Protein AF-A0A938M711-F1 (afdb_monomer_lite)

Sequence (238 aa):
MFLIPAVPRAYGEARQNRRAPDAFLLAVSVGLFVLMSLSSGKRINYLISLLPFLAVLVGREWAELWSGRAMTRVERGCAWLMTVAVAAAAVAAGVAFAAVKHDLVIHAIPIGVACALAATAMVLAIRRAQPHLLLAALLLLMLGLAWHLNAVLLPRLNSVKSLRPLALYLRELKAAQPEAQLAIYRFSHPESLNFYSGLMFEPIRDPESAQRFLTAEGLRLCVLDRDNWHELRQACRA

Secondary structure (DSSP, 8-state):
-THHHHHHHHHHHHHH-TT-HHHHHHHHHHHHHHHHHH-SS--GGGGGGGHHHHHHHHHHHHHHHHTTPPPPHHHHHHHHHHHHHHHHHHHHHHHHHHHH-HHHHHHHHHHHHHHHHHHHHHHHHHHTT-HHHHHHHHHHHHHHHHHHIIIIIHHHHHHHH-SHHHHHHHHHHHHH-TT-EEEEES-S-HHHHHHHH--PPEEE-SHHHHHHHHHSSS-EEEEE-GGGHHHHHHHTT-

Structure (mmCIF, N/CA/C/O backbone):
data_AF-A0A938M711-F1
#
_entry.id   AF-A0A938M711-F1
#
loop_
_atom_site.group_PDB
_atom_site.id
_atom_site.type_symbol
_atom_site.label_atom_id
_atom_site.label_alt_id
_atom_site.label_comp_id
_atom_site.label_asym_id
_atom_site.label_entity_id
_atom_site.label_seq_id
_atom_site.pdbx_PDB_ins_code
_atom_site.Cartn_x
_atom_site.Cartn_y
_atom_site.Cartn_z
_atom_site.occupancy
_atom_site.B_iso_or_equiv
_atom_site.auth_seq_id
_atom_site.auth_comp_id
_atom_site.auth_asym_id
_atom_site.auth_atom_id
_atom_site.pdbx_PDB_model_num
ATOM 1 N N . MET A 1 1 ? 5.880 0.808 -13.355 1.00 60.81 1 MET A N 1
ATOM 2 C CA . MET A 1 1 ? 5.895 1.604 -14.604 1.00 60.81 1 MET A CA 1
ATOM 3 C C . MET A 1 1 ? 6.720 0.972 -15.742 1.00 60.81 1 MET A C 1
ATOM 5 O O . MET A 1 1 ? 6.392 1.211 -16.894 1.00 60.81 1 MET A O 1
ATOM 9 N N . PHE A 1 2 ? 7.692 0.087 -15.468 1.00 68.19 2 PHE A N 1
ATOM 10 C CA . PHE A 1 2 ? 8.405 -0.702 -16.501 1.00 68.19 2 PHE A CA 1
ATOM 11 C C . PHE A 1 2 ? 7.543 -1.731 -17.254 1.00 68.19 2 PHE A C 1
ATOM 13 O O . PHE A 1 2 ? 7.964 -2.269 -18.267 1.00 68.19 2 PHE A O 1
ATOM 20 N N . LEU A 1 3 ? 6.300 -1.936 -16.818 1.00 72.25 3 LEU A N 1
ATOM 21 C CA . LEU A 1 3 ? 5.293 -2.677 -17.577 1.00 72.25 3 LEU A CA 1
ATOM 22 C C . LEU A 1 3 ? 4.994 -2.047 -18.944 1.00 72.25 3 LEU A C 1
ATOM 24 O O . LEU A 1 3 ? 4.743 -2.768 -19.900 1.00 72.25 3 LEU A O 1
ATOM 28 N N . ILE A 1 4 ? 5.052 -0.715 -19.054 1.00 78.00 4 ILE A N 1
ATOM 29 C CA . ILE A 1 4 ? 4.741 -0.000 -20.300 1.00 78.00 4 ILE A CA 1
ATOM 30 C C . ILE A 1 4 ? 5.724 -0.358 -21.425 1.00 78.00 4 ILE A C 1
ATOM 32 O O . ILE A 1 4 ? 5.249 -0.629 -22.520 1.00 78.00 4 ILE A O 1
ATOM 36 N N . PRO A 1 5 ? 7.056 -0.392 -21.213 1.00 76.00 5 PRO A N 1
ATOM 37 C CA . PRO A 1 5 ? 7.978 -0.905 -22.228 1.00 76.00 5 PRO A CA 1
ATOM 38 C C . PRO A 1 5 ? 7.978 -2.440 -22.350 1.00 76.00 5 PRO A C 1
ATOM 40 O O . PRO A 1 5 ? 8.187 -2.938 -23.455 1.00 76.00 5 PRO A O 1
ATOM 43 N N . ALA A 1 6 ? 7.692 -3.184 -21.272 1.00 77.56 6 ALA A N 1
ATOM 44 C CA . ALA A 1 6 ? 7.670 -4.652 -21.295 1.00 77.56 6 ALA A CA 1
ATOM 45 C C . ALA A 1 6 ? 6.542 -5.220 -22.177 1.00 77.56 6 ALA A C 1
ATOM 47 O O . ALA A 1 6 ? 6.744 -6.169 -22.930 1.00 77.56 6 ALA A O 1
ATOM 48 N N . VAL A 1 7 ? 5.342 -4.631 -22.110 1.00 80.31 7 VAL A N 1
ATOM 49 C CA . VAL A 1 7 ? 4.147 -5.145 -22.803 1.00 80.31 7 VAL A CA 1
ATOM 50 C C . VAL A 1 7 ? 4.289 -5.117 -24.335 1.00 80.31 7 VAL A C 1
ATOM 52 O O . VAL A 1 7 ? 4.028 -6.145 -24.954 1.00 80.31 7 VAL A O 1
ATOM 55 N N . PRO A 1 8 ? 4.731 -4.021 -24.984 1.00 80.44 8 PRO A N 1
ATOM 56 C CA . PRO A 1 8 ? 4.965 -3.996 -26.426 1.00 80.44 8 PRO A CA 1
ATOM 57 C C . PRO A 1 8 ? 6.028 -4.994 -26.892 1.00 80.44 8 PRO A C 1
ATOM 59 O O . PRO A 1 8 ? 5.875 -5.561 -27.973 1.00 80.44 8 PRO A O 1
ATOM 62 N N . ARG A 1 9 ? 7.083 -5.236 -26.098 1.00 77.44 9 ARG A N 1
ATOM 63 C CA . ARG A 1 9 ? 8.094 -6.255 -26.426 1.00 77.44 9 ARG A CA 1
ATOM 64 C C . ARG A 1 9 ? 7.533 -7.663 -26.312 1.00 77.44 9 ARG A C 1
ATOM 66 O O . ARG A 1 9 ? 7.610 -8.406 -27.285 1.00 77.44 9 ARG A O 1
ATOM 73 N N . ALA A 1 10 ? 6.882 -7.981 -25.194 1.00 76.69 10 ALA A N 1
ATOM 74 C CA . ALA A 1 10 ? 6.207 -9.262 -25.004 1.00 76.69 10 ALA A CA 1
ATOM 75 C C . ALA A 1 10 ? 5.154 -9.516 -26.099 1.00 76.69 10 ALA A C 1
ATOM 77 O O . ALA A 1 10 ? 5.040 -10.624 -26.616 1.00 76.69 10 ALA A O 1
ATOM 78 N N . TYR A 1 11 ? 4.423 -8.478 -26.519 1.00 80.31 11 TYR A N 1
ATOM 79 C CA . TYR A 1 11 ? 3.478 -8.556 -27.633 1.00 80.31 11 TYR A CA 1
ATOM 80 C C . TYR A 1 11 ? 4.169 -8.763 -28.992 1.00 80.31 11 TYR A C 1
ATOM 82 O O . TYR A 1 11 ? 3.693 -9.546 -29.815 1.00 80.31 11 TYR A O 1
ATOM 90 N N . GLY A 1 12 ? 5.297 -8.091 -29.241 1.00 79.38 12 GLY A N 1
ATOM 91 C CA . GLY A 1 12 ? 6.106 -8.280 -30.447 1.00 79.38 12 GLY A CA 1
ATOM 92 C C . GLY A 1 12 ? 6.647 -9.707 -30.567 1.00 79.38 12 GLY A C 1
ATOM 93 O O . GLY A 1 12 ? 6.502 -10.329 -31.622 1.00 79.38 12 GLY A O 1
ATOM 94 N N . GLU A 1 13 ? 7.178 -10.253 -29.471 1.00 74.25 13 GLU A N 1
ATOM 95 C CA . GLU A 1 13 ? 7.618 -11.650 -29.384 1.00 74.25 13 GLU A CA 1
ATOM 96 C C . GLU A 1 13 ? 6.444 -12.617 -29.569 1.00 74.25 13 GLU A C 1
ATOM 98 O O . GLU A 1 13 ? 6.552 -13.561 -30.348 1.00 74.25 13 GLU A O 1
ATOM 103 N N . ALA A 1 14 ? 5.288 -12.344 -28.955 1.00 75.38 14 ALA A N 1
ATOM 104 C CA . ALA A 1 14 ? 4.075 -13.144 -29.129 1.00 75.38 14 ALA A CA 1
ATOM 105 C C . ALA A 1 14 ? 3.582 -13.185 -30.583 1.00 75.38 14 ALA A C 1
ATOM 107 O O . ALA A 1 14 ? 3.069 -14.208 -31.046 1.00 75.38 14 ALA A O 1
ATOM 108 N N . ARG A 1 15 ? 3.735 -12.073 -31.313 1.00 78.94 15 ARG A N 1
ATOM 109 C CA . ARG A 1 15 ? 3.363 -11.974 -32.727 1.00 78.94 15 ARG A CA 1
ATOM 110 C C . ARG A 1 15 ? 4.296 -12.791 -33.621 1.00 78.94 15 ARG A C 1
ATOM 112 O O . ARG A 1 15 ? 3.822 -13.363 -34.598 1.00 78.94 15 ARG A O 1
ATOM 119 N N . GLN A 1 16 ? 5.588 -12.840 -33.301 1.00 79.25 16 GLN A N 1
ATOM 120 C CA . GLN A 1 16 ? 6.582 -13.601 -34.067 1.00 79.25 16 GLN A CA 1
ATOM 121 C C . GLN A 1 16 ? 6.605 -15.088 -33.687 1.00 79.25 16 GLN A C 1
ATOM 123 O O . GLN A 1 16 ? 6.781 -15.939 -34.555 1.00 79.25 16 GLN A O 1
ATOM 128 N N . ASN A 1 17 ? 6.385 -15.414 -32.413 1.00 80.19 17 ASN A N 1
ATOM 129 C CA . ASN A 1 17 ? 6.391 -16.775 -31.895 1.00 80.19 17 ASN A CA 1
ATOM 130 C C . ASN A 1 17 ? 5.313 -16.959 -30.815 1.00 80.19 17 ASN A C 1
ATOM 132 O O . ASN A 1 17 ? 5.501 -16.629 -29.645 1.00 80.19 17 ASN A O 1
ATOM 136 N N . ARG A 1 18 ? 4.188 -17.582 -31.187 1.00 64.88 18 ARG A N 1
ATOM 137 C CA . ARG A 1 18 ? 3.072 -17.851 -30.258 1.00 64.88 18 ARG A CA 1
ATOM 138 C C . ARG A 1 18 ? 3.427 -18.786 -29.095 1.00 64.88 18 ARG A C 1
ATOM 140 O O . ARG A 1 18 ? 2.659 -18.861 -28.143 1.00 64.88 18 ARG A O 1
ATOM 147 N N . ARG A 1 19 ? 4.553 -19.506 -29.166 1.00 71.31 19 ARG A N 1
ATOM 148 C CA . ARG A 1 19 ? 5.051 -20.373 -28.084 1.00 71.31 19 ARG A CA 1
ATOM 149 C C . ARG A 1 19 ? 6.075 -19.676 -27.180 1.00 71.31 19 ARG A C 1
ATOM 151 O O . ARG A 1 19 ? 6.666 -20.336 -26.331 1.00 71.31 19 ARG A O 1
ATOM 158 N N . ALA A 1 20 ? 6.302 -18.372 -27.353 1.00 81.44 20 ALA A N 1
ATOM 159 C CA . ALA A 1 20 ? 7.190 -17.615 -26.482 1.00 81.44 20 ALA A CA 1
ATOM 160 C C . ALA A 1 20 ? 6.639 -17.585 -25.037 1.00 81.44 20 ALA A C 1
ATOM 162 O O . ALA A 1 20 ? 5.450 -17.306 -24.850 1.00 81.44 20 ALA A O 1
ATOM 163 N N . PRO A 1 21 ? 7.474 -17.830 -24.010 1.00 86.25 21 PRO A N 1
ATOM 164 C CA . PRO A 1 21 ? 7.062 -17.761 -22.605 1.00 86.25 21 PRO A CA 1
ATOM 165 C C . PRO A 1 21 ? 6.390 -16.428 -22.238 1.00 86.25 21 PRO A C 1
ATOM 167 O O . PRO A 1 21 ? 5.377 -16.408 -21.542 1.00 86.25 21 PRO A O 1
ATOM 170 N N . ASP A 1 22 ? 6.887 -15.318 -22.779 1.00 84.81 22 ASP A N 1
ATOM 171 C CA . ASP A 1 22 ? 6.369 -13.970 -22.529 1.00 84.81 22 ASP A CA 1
ATOM 172 C C . ASP A 1 22 ? 4.951 -13.762 -23.064 1.00 84.81 22 ASP A C 1
ATOM 174 O O . ASP A 1 22 ? 4.137 -13.088 -22.431 1.00 84.81 22 ASP A O 1
ATOM 178 N N . ALA A 1 23 ? 4.628 -14.391 -24.197 1.00 84.19 23 ALA A N 1
ATOM 179 C CA . ALA A 1 23 ? 3.288 -14.370 -24.769 1.00 84.19 23 ALA A CA 1
ATOM 180 C C . ALA A 1 23 ? 2.280 -15.029 -23.825 1.00 84.19 23 ALA A C 1
ATOM 182 O O . ALA A 1 23 ? 1.188 -14.502 -23.610 1.00 84.19 23 ALA A O 1
ATOM 183 N N . PHE A 1 24 ? 2.669 -16.161 -23.231 1.00 89.62 24 PHE A N 1
ATOM 184 C CA . PHE A 1 24 ? 1.862 -16.859 -22.240 1.00 89.62 24 PHE A CA 1
ATOM 185 C C . PHE A 1 24 ? 1.679 -16.010 -20.977 1.00 89.62 24 PHE A C 1
ATOM 187 O O . PHE A 1 24 ? 0.546 -15.797 -20.550 1.00 89.62 24 PHE A O 1
ATOM 194 N N . LEU A 1 25 ? 2.763 -15.460 -20.418 1.00 91.44 25 LEU A N 1
ATOM 195 C CA . LEU A 1 25 ? 2.704 -14.612 -19.220 1.00 91.44 25 LEU A CA 1
ATOM 196 C C . LEU A 1 25 ? 1.815 -13.381 -19.430 1.00 91.44 25 LEU A C 1
ATOM 198 O O . LEU A 1 25 ? 1.001 -13.044 -18.564 1.00 91.44 25 LEU A O 1
ATOM 202 N N . LEU A 1 26 ? 1.932 -12.730 -20.590 1.00 89.19 26 LEU A N 1
ATOM 203 C CA . LEU A 1 26 ? 1.102 -11.586 -20.948 1.00 89.19 26 LEU A CA 1
ATOM 204 C C . LEU A 1 26 ? -0.366 -11.992 -21.123 1.00 89.19 26 LEU A C 1
ATOM 206 O O . LEU A 1 26 ? -1.243 -11.333 -20.569 1.00 89.19 26 LEU A O 1
ATOM 210 N N . ALA A 1 27 ? -0.641 -13.085 -21.840 1.00 90.56 27 ALA A N 1
ATOM 211 C CA . ALA A 1 27 ? -1.999 -13.578 -22.059 1.00 90.56 27 ALA A CA 1
ATOM 212 C C . ALA A 1 27 ? -2.695 -13.951 -20.743 1.00 90.56 27 ALA A C 1
ATOM 214 O O . ALA A 1 27 ? -3.840 -13.558 -20.526 1.00 90.56 27 ALA A O 1
ATOM 215 N N . VAL A 1 28 ? -1.995 -14.643 -19.840 1.00 92.81 28 VAL A N 1
ATOM 216 C CA . VAL A 1 28 ? -2.507 -14.988 -18.505 1.00 92.81 28 VAL A CA 1
ATOM 217 C C . VAL A 1 28 ? -2.770 -13.726 -17.687 1.00 92.81 28 VAL A C 1
ATOM 219 O O . VAL A 1 28 ? -3.839 -13.595 -17.094 1.00 92.81 28 VAL A O 1
ATOM 222 N N . SER A 1 29 ? -1.841 -12.765 -17.702 1.00 92.56 29 SER A N 1
ATOM 223 C CA . SER A 1 29 ? -1.998 -11.499 -16.977 1.00 92.56 29 SER A CA 1
ATOM 224 C C . SER A 1 29 ? -3.205 -10.699 -17.476 1.00 92.56 29 SER A C 1
ATOM 226 O O . SER A 1 29 ? -4.018 -10.229 -16.683 1.00 92.56 29 SER A O 1
ATOM 228 N N . VAL A 1 30 ? -3.361 -10.568 -18.795 1.00 91.88 30 VAL A N 1
ATOM 229 C CA . VAL A 1 30 ? -4.498 -9.865 -19.405 1.00 91.88 30 VAL A CA 1
ATOM 230 C C . VAL A 1 30 ? -5.803 -10.616 -19.145 1.00 91.88 30 VAL A C 1
ATOM 232 O O . VAL A 1 30 ? -6.790 -9.995 -18.761 1.00 91.88 30 VAL A O 1
ATOM 235 N N . GLY A 1 31 ? -5.813 -11.942 -19.294 1.00 93.38 31 GLY A N 1
ATOM 236 C CA . GLY A 1 31 ? -6.994 -12.774 -19.063 1.00 93.38 31 GLY A CA 1
ATOM 237 C C . GLY A 1 31 ? -7.499 -12.675 -17.625 1.00 93.38 31 GLY A C 1
ATOM 238 O O . GLY A 1 31 ? -8.676 -12.390 -17.405 1.00 93.38 31 GLY A O 1
ATOM 239 N N . LEU A 1 32 ? -6.603 -12.820 -16.645 1.00 92.31 32 LEU A N 1
ATOM 240 C CA . LEU A 1 32 ? -6.926 -12.635 -15.229 1.00 92.31 32 LEU A CA 1
ATOM 241 C C . LEU A 1 32 ? -7.397 -11.202 -14.944 1.00 92.31 32 LEU A C 1
ATOM 243 O O . LEU A 1 32 ? -8.384 -11.015 -14.237 1.00 92.31 32 LEU A O 1
ATOM 247 N N . PHE A 1 33 ? -6.751 -10.186 -15.519 1.00 92.56 33 PHE A N 1
ATOM 248 C CA . PHE A 1 33 ? -7.158 -8.793 -15.333 1.00 92.56 33 PHE A CA 1
ATOM 249 C C . PHE A 1 33 ? -8.571 -8.520 -15.869 1.00 92.56 33 PHE A C 1
ATOM 251 O O . PHE A 1 33 ? -9.374 -7.883 -15.184 1.00 92.56 33 PHE A O 1
ATOM 258 N N . VAL A 1 34 ? -8.904 -9.025 -17.061 1.00 93.69 34 VAL A N 1
ATOM 259 C CA . VAL A 1 34 ? -10.242 -8.888 -17.657 1.00 93.69 34 VAL A CA 1
ATOM 260 C C . VAL A 1 34 ? -11.280 -9.647 -16.834 1.00 93.69 34 VAL A C 1
ATOM 262 O O . VAL A 1 34 ? -12.312 -9.073 -16.490 1.00 93.69 34 VAL A O 1
ATOM 265 N N . LEU A 1 35 ? -10.987 -10.893 -16.451 1.00 92.12 35 LEU A N 1
ATOM 266 C CA . LEU A 1 35 ? -11.873 -11.709 -15.619 1.00 92.12 35 LEU A CA 1
ATOM 267 C C . LEU A 1 35 ? -12.202 -11.005 -14.294 1.00 92.12 35 LEU A C 1
ATOM 269 O O . LEU A 1 35 ? -13.363 -10.933 -13.897 1.00 92.12 35 LEU A O 1
ATOM 273 N N . MET A 1 36 ? -11.194 -10.421 -13.638 1.00 89.31 36 MET A N 1
ATOM 274 C CA . MET A 1 36 ? -11.387 -9.665 -12.397 1.00 89.31 36 MET A CA 1
ATOM 275 C C . MET A 1 36 ? -12.101 -8.328 -12.619 1.00 89.31 36 MET A C 1
ATOM 277 O O . MET A 1 36 ? -12.857 -7.888 -11.755 1.00 89.31 36 MET A O 1
ATOM 281 N N . SER A 1 37 ? -11.907 -7.691 -13.776 1.00 89.31 37 SER A N 1
ATOM 282 C CA . SER A 1 37 ? -12.584 -6.436 -14.129 1.00 89.31 37 SER A CA 1
ATOM 283 C C . SER A 1 37 ? -14.082 -6.619 -14.390 1.00 89.31 37 SER A C 1
ATOM 285 O O . SER A 1 37 ? -14.856 -5.701 -14.110 1.00 89.31 37 SER A O 1
ATOM 287 N N . LEU A 1 38 ? -14.481 -7.793 -14.890 1.00 92.25 38 LEU A N 1
ATOM 288 C CA . LEU A 1 38 ? -15.876 -8.176 -15.140 1.00 92.25 38 LEU A CA 1
ATOM 289 C C . LEU A 1 38 ? -16.608 -8.673 -13.883 1.00 92.25 38 LEU A C 1
ATOM 291 O O . LEU A 1 38 ? -17.834 -8.753 -13.882 1.00 92.25 38 LEU A O 1
ATOM 295 N N . SER A 1 39 ? -15.885 -8.993 -12.808 1.00 91.12 39 SER A N 1
ATOM 296 C CA . SER A 1 39 ? -16.496 -9.418 -11.548 1.00 91.12 39 SER A CA 1
ATOM 297 C C . SER A 1 39 ? -17.238 -8.260 -10.870 1.00 91.12 39 SER A C 1
ATOM 299 O O . SER A 1 39 ? -16.705 -7.157 -10.723 1.00 91.12 39 SER A O 1
ATOM 301 N N . SER A 1 40 ? -18.469 -8.514 -10.418 1.00 86.31 40 SER A N 1
ATOM 302 C CA . SER A 1 40 ? -19.312 -7.533 -9.716 1.00 86.31 40 SER A CA 1
ATOM 303 C C . SER A 1 40 ? -18.745 -7.141 -8.346 1.00 86.31 40 SER A C 1
ATOM 305 O O . SER A 1 40 ? -18.893 -6.002 -7.907 1.00 86.31 40 SER A O 1
ATOM 307 N N . GLY A 1 41 ? -18.039 -8.060 -7.681 1.00 83.69 41 GLY A N 1
ATOM 308 C CA . GLY A 1 41 ? -17.440 -7.847 -6.367 1.00 83.69 41 GLY A CA 1
ATOM 309 C C . GLY A 1 41 ? -15.968 -7.462 -6.449 1.00 83.69 41 GLY A C 1
ATOM 310 O O . GLY A 1 41 ? -15.125 -8.260 -6.058 1.00 83.69 41 GLY A O 1
ATOM 311 N N . LYS A 1 42 ? -15.631 -6.265 -6.941 1.00 79.31 42 LYS A N 1
ATOM 312 C CA . LYS A 1 42 ? -14.229 -5.821 -7.087 1.00 79.31 42 LYS A CA 1
ATOM 313 C C . LYS A 1 42 ? -13.535 -5.707 -5.725 1.00 79.31 42 LYS A C 1
ATOM 315 O O . LYS A 1 42 ? -13.728 -4.735 -4.999 1.00 79.31 42 LYS A O 1
ATOM 320 N N . ARG A 1 43 ? -12.694 -6.687 -5.383 1.00 83.44 43 ARG A N 1
ATOM 321 C CA . ARG A 1 43 ? -11.800 -6.631 -4.217 1.00 83.44 43 ARG A CA 1
ATOM 322 C C . ARG A 1 43 ? -10.367 -6.425 -4.682 1.00 83.44 43 ARG A C 1
ATOM 324 O O . ARG A 1 43 ? -9.896 -7.130 -5.570 1.00 83.44 43 ARG A O 1
ATOM 331 N N . ILE A 1 44 ? -9.651 -5.500 -4.042 1.00 80.94 44 ILE A N 1
ATOM 332 C CA . ILE A 1 44 ? -8.254 -5.186 -4.389 1.00 80.94 44 ILE A CA 1
ATOM 333 C C . ILE A 1 44 ? -7.335 -6.416 -4.292 1.00 80.94 44 ILE A C 1
ATOM 335 O O . ILE A 1 44 ? -6.405 -6.563 -5.080 1.00 80.94 44 ILE A O 1
ATOM 339 N N . ASN A 1 45 ? -7.666 -7.349 -3.393 1.00 86.12 45 ASN A N 1
ATOM 340 C CA . ASN A 1 45 ? -6.927 -8.593 -3.178 1.00 86.12 45 ASN A CA 1
ATOM 341 C C . ASN A 1 45 ? -6.881 -9.492 -4.421 1.00 86.12 45 ASN A C 1
ATOM 343 O O . ASN A 1 45 ? -5.975 -10.308 -4.541 1.00 86.12 45 ASN A O 1
ATOM 347 N N . TYR A 1 46 ? -7.808 -9.334 -5.368 1.00 85.94 46 TYR A N 1
ATOM 348 C CA . TYR A 1 46 ? -7.808 -10.120 -6.603 1.00 85.94 46 TYR A CA 1
ATOM 349 C C . TYR A 1 46 ? -6.645 -9.771 -7.533 1.00 85.94 46 TYR A C 1
ATOM 351 O O . TYR A 1 46 ? -6.183 -10.618 -8.295 1.00 85.94 46 TYR A O 1
ATOM 359 N N . LEU A 1 47 ? -6.120 -8.546 -7.447 1.00 86.62 47 LEU A N 1
ATOM 360 C CA . LEU A 1 47 ? -4.962 -8.137 -8.241 1.00 86.62 47 LEU A CA 1
ATOM 361 C C . LEU A 1 47 ? -3.663 -8.794 -7.755 1.00 86.62 47 LEU A C 1
ATOM 363 O O . LEU A 1 47 ? -2.693 -8.840 -8.506 1.00 86.62 47 LEU A O 1
ATOM 367 N N . ILE A 1 48 ? -3.632 -9.345 -6.536 1.00 90.44 48 ILE A N 1
ATOM 368 C CA . ILE A 1 48 ? -2.441 -10.011 -5.986 1.00 90.44 48 ILE A CA 1
ATOM 369 C C . ILE A 1 48 ? -2.065 -11.229 -6.837 1.00 90.44 48 ILE A C 1
ATOM 371 O O . ILE A 1 48 ? -0.884 -11.458 -7.088 1.00 90.44 48 ILE A O 1
ATOM 375 N N . SER A 1 49 ? -3.053 -11.955 -7.367 1.00 89.88 49 SER A N 1
ATOM 376 C CA . SER A 1 49 ? -2.827 -13.110 -8.245 1.00 89.88 49 SER A CA 1
ATOM 377 C C . SER A 1 49 ? -2.139 -12.752 -9.569 1.00 89.88 49 SER A C 1
ATOM 379 O O . SER A 1 49 ? -1.530 -13.621 -10.185 1.00 89.88 49 SER A O 1
ATOM 381 N N . LEU A 1 50 ? -2.194 -11.486 -10.003 1.00 92.12 50 LEU A N 1
ATOM 382 C CA . LEU A 1 50 ? -1.496 -11.005 -11.203 1.00 92.12 50 LEU A CA 1
ATOM 383 C C . LEU A 1 50 ? -0.015 -10.717 -10.949 1.00 92.12 50 LEU A C 1
ATOM 385 O O . LEU A 1 50 ? 0.798 -10.813 -11.869 1.00 92.12 50 LEU A O 1
ATOM 389 N N . LEU A 1 51 ? 0.342 -10.354 -9.714 1.00 91.12 51 LEU A N 1
ATOM 390 C CA . LEU A 1 51 ? 1.685 -9.899 -9.364 1.00 91.12 51 LEU A CA 1
ATOM 391 C C . LEU A 1 51 ? 2.816 -10.851 -9.782 1.00 91.12 51 LEU A C 1
ATOM 393 O O . LEU A 1 51 ? 3.785 -10.328 -10.330 1.00 91.12 51 LEU A O 1
ATOM 397 N N . PRO A 1 52 ? 2.752 -12.189 -9.601 1.00 93.06 52 PRO A N 1
ATOM 398 C CA . PRO A 1 52 ? 3.865 -13.057 -9.990 1.00 93.06 52 PRO A CA 1
ATOM 399 C C . PRO A 1 52 ? 4.161 -13.000 -11.495 1.00 93.06 52 PRO A C 1
ATOM 401 O O . PRO A 1 52 ? 5.320 -12.896 -11.887 1.00 93.06 52 PRO A O 1
ATOM 404 N N . PHE A 1 53 ? 3.131 -12.986 -12.346 1.00 92.88 53 PHE A N 1
ATOM 405 C CA . PHE A 1 53 ? 3.306 -12.936 -13.801 1.00 92.88 53 PHE A CA 1
ATOM 406 C C . PHE A 1 53 ? 3.914 -11.605 -14.252 1.00 92.88 53 PHE A C 1
ATOM 408 O O . PHE A 1 53 ? 4.863 -11.574 -15.038 1.00 92.88 53 PHE A O 1
ATOM 415 N N . LEU A 1 54 ? 3.414 -10.496 -13.699 1.00 91.00 54 LEU A N 1
ATOM 416 C CA . LEU A 1 54 ? 3.949 -9.167 -13.986 1.00 91.00 54 LEU A CA 1
ATOM 417 C C . LEU A 1 54 ? 5.376 -8.999 -13.444 1.00 91.00 54 LEU A C 1
ATOM 419 O O . LEU A 1 54 ? 6.194 -8.341 -14.085 1.00 91.00 54 LEU A O 1
ATOM 423 N N . ALA A 1 55 ? 5.68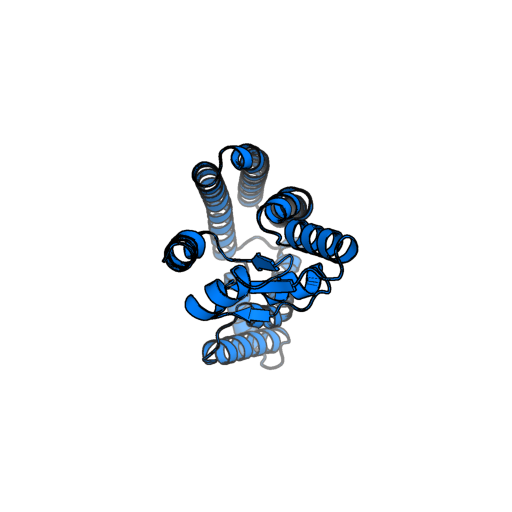8 -9.599 -12.292 1.00 91.88 55 ALA A N 1
ATOM 424 C CA . ALA A 1 55 ? 7.020 -9.560 -11.700 1.00 91.88 55 ALA A CA 1
ATOM 425 C C . ALA A 1 55 ? 8.060 -10.253 -12.588 1.00 91.88 55 ALA A C 1
ATOM 427 O O . ALA A 1 55 ? 9.155 -9.720 -12.737 1.00 91.88 55 ALA A O 1
ATOM 428 N N . VAL A 1 56 ? 7.715 -11.378 -13.229 1.00 92.44 56 VAL A N 1
ATOM 429 C CA . VAL A 1 56 ? 8.611 -12.057 -14.181 1.00 92.44 56 VAL A CA 1
ATOM 430 C C . VAL A 1 56 ? 8.880 -11.182 -15.409 1.00 92.44 56 VAL A C 1
ATOM 432 O O . VAL A 1 56 ? 10.041 -10.973 -15.757 1.00 92.44 56 VAL A O 1
ATOM 435 N N . LEU A 1 57 ? 7.835 -10.605 -16.019 1.00 89.62 57 LEU A N 1
ATOM 436 C CA . LEU A 1 57 ? 7.979 -9.722 -17.187 1.00 89.62 57 LEU A CA 1
ATOM 437 C C . LEU A 1 57 ? 8.846 -8.493 -16.871 1.00 89.62 57 LEU A C 1
ATOM 439 O O . LEU A 1 57 ? 9.746 -8.134 -17.626 1.00 89.62 57 LEU A O 1
ATOM 443 N N . VAL A 1 58 ? 8.606 -7.862 -15.720 1.00 89.69 58 VAL A N 1
ATOM 444 C CA . VAL A 1 58 ? 9.402 -6.718 -15.261 1.00 89.69 58 VAL A CA 1
ATOM 445 C C . VAL A 1 58 ? 10.829 -7.148 -14.911 1.00 89.69 58 VAL A C 1
ATOM 447 O O . VAL A 1 58 ? 11.774 -6.440 -15.247 1.00 89.69 58 VAL A O 1
ATOM 450 N N . GLY A 1 59 ? 11.007 -8.304 -14.271 1.00 90.50 59 GLY A N 1
ATOM 451 C CA . GLY A 1 59 ? 12.312 -8.847 -13.898 1.00 90.50 59 GLY A CA 1
ATOM 452 C C . GLY A 1 59 ? 13.211 -9.116 -15.103 1.00 90.50 59 GLY A C 1
ATOM 453 O O . GLY A 1 59 ? 14.393 -8.782 -15.056 1.00 90.50 59 GLY A O 1
ATOM 454 N N . ARG A 1 60 ? 12.650 -9.633 -16.203 1.00 88.56 60 ARG A N 1
ATOM 455 C CA . ARG A 1 60 ? 13.377 -9.823 -17.468 1.00 88.56 60 ARG A CA 1
ATOM 456 C C . ARG A 1 60 ? 13.883 -8.495 -18.037 1.00 88.56 60 ARG A C 1
ATOM 458 O O . ARG A 1 60 ? 15.067 -8.379 -18.339 1.00 88.56 60 ARG A O 1
ATOM 465 N N . GLU A 1 61 ? 13.024 -7.477 -18.110 1.00 86.31 61 GLU A N 1
ATOM 466 C CA . GLU A 1 61 ? 13.423 -6.133 -18.560 1.00 86.31 61 GLU A CA 1
ATOM 467 C C . GLU A 1 61 ? 14.559 -5.552 -17.713 1.00 86.31 61 GLU A C 1
ATOM 469 O O . GLU A 1 61 ? 15.503 -4.955 -18.234 1.00 86.31 61 GLU A O 1
ATOM 474 N N . TRP A 1 62 ? 14.493 -5.753 -16.396 1.00 87.38 62 TRP A N 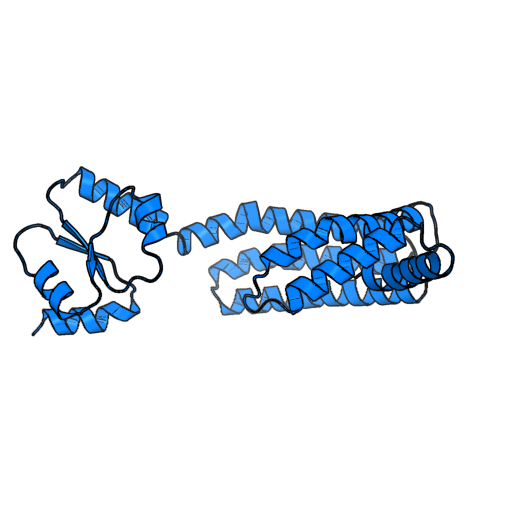1
ATOM 475 C CA . TRP A 1 62 ? 15.560 -5.333 -15.496 1.00 87.38 62 TRP A CA 1
ATOM 476 C C . TRP A 1 62 ? 16.852 -6.114 -15.701 1.00 87.38 62 TRP A C 1
ATOM 478 O O . TRP A 1 62 ? 17.916 -5.503 -15.649 1.00 87.38 62 TRP A O 1
ATOM 488 N N . ALA A 1 63 ? 16.780 -7.421 -15.954 1.00 89.75 63 ALA A N 1
ATOM 489 C CA . ALA A 1 63 ? 17.956 -8.241 -16.227 1.00 89.75 63 ALA A CA 1
ATOM 490 C C . ALA A 1 63 ? 18.697 -7.760 -17.486 1.00 89.75 63 ALA A C 1
ATOM 492 O O . ALA A 1 63 ? 19.919 -7.628 -17.461 1.00 89.75 63 ALA A O 1
ATOM 493 N N . GLU A 1 64 ? 17.970 -7.401 -18.548 1.00 86.62 64 GLU A N 1
ATOM 494 C CA . GLU A 1 64 ? 18.566 -6.832 -19.765 1.00 86.62 64 GLU A CA 1
ATOM 495 C C . GLU A 1 64 ? 19.193 -5.450 -19.523 1.00 86.62 64 GLU A C 1
ATOM 497 O O . GLU A 1 64 ? 20.276 -5.138 -20.022 1.00 86.62 64 GLU A O 1
ATOM 502 N N . LEU A 1 65 ? 18.531 -4.597 -18.737 1.00 85.44 65 LEU A N 1
ATOM 503 C CA . LEU A 1 65 ? 19.104 -3.308 -18.343 1.00 85.44 65 LEU A CA 1
ATOM 504 C C . LEU A 1 65 ? 20.353 -3.486 -17.467 1.00 85.44 65 LEU A C 1
ATOM 506 O O . LEU A 1 65 ? 21.295 -2.697 -17.562 1.00 85.44 65 LEU A O 1
ATOM 510 N N . TRP A 1 66 ? 20.380 -4.525 -16.632 1.00 85.69 66 TRP A N 1
ATOM 511 C CA . TRP A 1 66 ? 21.526 -4.870 -15.797 1.00 85.69 66 TRP A CA 1
ATOM 512 C C . TRP A 1 66 ? 22.702 -5.399 -16.619 1.00 85.69 66 TRP A C 1
ATOM 514 O O . TRP A 1 66 ? 23.849 -5.077 -16.315 1.00 85.69 66 TRP A O 1
ATOM 524 N N . SER A 1 67 ? 22.439 -6.134 -17.703 1.00 86.31 67 SER A N 1
ATOM 525 C CA . SER A 1 67 ? 23.470 -6.642 -18.615 1.00 86.31 67 SER A CA 1
ATOM 526 C C . SER A 1 67 ? 24.101 -5.560 -19.506 1.00 86.31 67 SER A C 1
ATOM 528 O O . SER A 1 67 ? 24.827 -5.883 -20.442 1.00 86.31 67 SER A O 1
ATOM 530 N N . GLY A 1 68 ? 23.830 -4.277 -19.242 1.00 82.31 68 GLY A N 1
ATOM 531 C CA . GLY A 1 68 ? 24.452 -3.147 -19.932 1.00 82.31 68 GLY A CA 1
ATOM 532 C C . GLY A 1 68 ? 23.664 -2.614 -21.129 1.00 82.31 68 GLY A C 1
ATOM 533 O O . GLY A 1 68 ? 24.169 -1.747 -21.844 1.00 82.31 68 GLY A O 1
ATOM 534 N N . ARG A 1 69 ? 22.423 -3.074 -21.354 1.00 86.75 69 ARG A N 1
ATOM 535 C CA . ARG A 1 69 ? 21.562 -2.502 -22.396 1.00 86.75 69 ARG A CA 1
ATOM 536 C C . ARG A 1 69 ? 21.270 -1.035 -22.080 1.00 86.75 69 ARG A C 1
ATOM 538 O O . ARG A 1 69 ? 20.780 -0.693 -21.004 1.00 86.75 69 ARG A O 1
ATOM 545 N N . ALA A 1 70 ? 21.512 -0.159 -23.052 1.00 84.62 70 ALA A N 1
ATOM 546 C CA . ALA A 1 70 ? 21.145 1.244 -22.924 1.00 84.62 70 ALA A CA 1
ATOM 547 C C . ALA A 1 70 ? 19.619 1.409 -22.830 1.00 84.62 70 ALA A C 1
ATOM 549 O O . ALA A 1 70 ? 18.855 0.768 -23.559 1.00 84.62 70 ALA A O 1
ATOM 550 N N . MET A 1 71 ? 19.177 2.319 -21.958 1.00 86.56 71 MET A N 1
ATOM 551 C CA . MET A 1 71 ? 17.759 2.657 -21.847 1.00 86.56 71 MET A CA 1
ATOM 552 C C . MET A 1 71 ? 17.259 3.320 -23.134 1.00 86.56 71 MET A C 1
ATOM 554 O O . MET A 1 71 ? 17.827 4.312 -23.603 1.00 86.56 71 MET A O 1
ATOM 558 N N . THR A 1 72 ? 16.143 2.828 -23.657 1.00 88.69 72 THR A N 1
ATOM 559 C CA . THR A 1 72 ? 15.414 3.451 -24.763 1.00 88.69 72 THR A CA 1
ATOM 560 C C . THR A 1 72 ? 14.790 4.786 -24.336 1.00 88.69 72 THR A C 1
ATOM 562 O O . THR A 1 72 ? 14.656 5.089 -23.147 1.00 88.69 72 THR A O 1
ATOM 565 N N . ARG A 1 73 ? 14.359 5.610 -25.306 1.00 88.62 73 ARG A N 1
ATOM 566 C CA . ARG A 1 73 ? 13.664 6.881 -25.011 1.00 88.62 73 ARG A CA 1
ATOM 567 C C . ARG A 1 73 ? 12.393 6.668 -24.182 1.00 88.62 73 ARG A C 1
ATOM 569 O O . ARG A 1 73 ? 12.140 7.444 -23.265 1.00 88.62 73 ARG A O 1
ATOM 576 N N . VAL A 1 74 ? 11.634 5.609 -24.473 1.00 87.56 74 VAL A N 1
ATOM 577 C CA . VAL A 1 74 ? 10.399 5.263 -23.749 1.00 87.56 74 VAL A CA 1
ATOM 578 C C . VAL A 1 74 ? 10.711 4.857 -22.311 1.00 87.56 74 VAL A C 1
ATOM 580 O O . VAL A 1 74 ? 10.085 5.366 -21.385 1.00 87.56 74 VAL A O 1
ATOM 583 N N . GLU A 1 75 ? 11.720 4.008 -22.102 1.00 88.06 75 GLU A N 1
ATOM 584 C CA . GLU A 1 75 ? 12.167 3.603 -20.761 1.00 88.06 75 GLU A CA 1
ATOM 585 C C . GLU A 1 75 ? 12.657 4.799 -19.944 1.00 88.06 75 GLU A C 1
ATOM 587 O O . GLU A 1 75 ? 12.312 4.930 -18.771 1.00 88.06 75 GLU A O 1
ATOM 592 N N . ARG A 1 76 ? 13.410 5.713 -20.568 1.00 89.12 76 ARG A N 1
ATOM 593 C CA . ARG A 1 76 ? 13.879 6.943 -19.921 1.00 89.12 76 ARG A CA 1
ATOM 594 C C . ARG A 1 76 ? 12.722 7.869 -19.548 1.00 89.12 76 ARG A C 1
ATOM 596 O O . ARG A 1 76 ? 12.721 8.415 -18.450 1.00 89.12 76 ARG A O 1
ATOM 603 N N . GLY A 1 77 ? 11.733 8.026 -20.429 1.00 91.50 77 GLY A N 1
ATOM 604 C CA . GLY A 1 77 ? 10.512 8.781 -20.139 1.00 91.50 77 GLY A CA 1
ATOM 605 C C . GLY A 1 77 ? 9.714 8.168 -18.986 1.00 91.50 77 GLY A C 1
ATOM 606 O O . GLY A 1 77 ? 9.302 8.881 -18.074 1.00 91.50 77 GLY A O 1
ATOM 607 N N . CYS A 1 78 ? 9.578 6.838 -18.967 1.00 90.56 78 CYS A N 1
ATOM 608 C CA . CYS A 1 78 ? 8.935 6.123 -17.865 1.00 90.56 78 CYS A CA 1
ATOM 609 C C . CYS A 1 78 ? 9.693 6.300 -16.544 1.00 90.56 78 CYS A C 1
ATOM 611 O O . CYS A 1 78 ? 9.075 6.508 -15.503 1.00 90.56 78 CYS A O 1
ATOM 613 N N . ALA A 1 79 ? 11.025 6.252 -16.578 1.00 90.56 79 ALA A N 1
ATOM 614 C CA . ALA A 1 79 ? 11.851 6.483 -15.402 1.00 90.56 79 ALA A CA 1
ATOM 615 C C . ALA A 1 79 ? 11.671 7.905 -14.853 1.00 90.56 79 ALA A C 1
ATOM 617 O O . ALA A 1 79 ? 11.475 8.065 -13.653 1.00 90.56 79 ALA A O 1
ATOM 618 N N . TRP A 1 80 ? 11.650 8.922 -15.721 1.00 93.50 80 TRP A N 1
ATOM 619 C CA . TRP A 1 80 ? 11.364 10.301 -15.315 1.00 93.50 80 TRP A CA 1
ATOM 620 C C . TRP A 1 80 ? 9.981 10.456 -14.692 1.00 93.50 80 TRP A C 1
ATOM 622 O O . TRP A 1 80 ? 9.869 11.054 -13.623 1.00 93.50 80 TRP A O 1
ATOM 632 N N . LEU A 1 81 ? 8.940 9.894 -15.314 1.00 93.75 81 LEU A N 1
ATOM 633 C CA . LEU A 1 81 ? 7.591 9.970 -14.757 1.00 93.75 81 LEU A CA 1
ATOM 634 C C . LEU A 1 81 ? 7.512 9.274 -13.392 1.00 93.75 81 LEU A C 1
ATOM 636 O O . LEU A 1 81 ? 6.869 9.788 -12.483 1.00 93.75 81 LEU A O 1
ATOM 640 N N . MET A 1 82 ? 8.210 8.149 -13.219 1.00 90.88 82 MET A N 1
ATOM 641 C CA . MET A 1 82 ? 8.303 7.461 -11.932 1.00 90.88 82 MET A CA 1
ATOM 642 C C . MET A 1 82 ? 9.000 8.323 -10.873 1.00 90.88 82 MET A C 1
ATOM 644 O O . MET A 1 82 ? 8.502 8.419 -9.755 1.00 90.88 82 MET A O 1
ATOM 648 N N . THR A 1 83 ? 10.099 8.998 -11.219 1.00 92.44 83 THR A N 1
ATOM 649 C 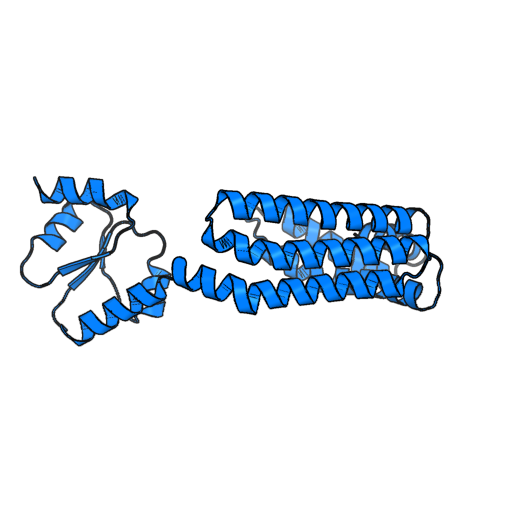CA . THR A 1 83 ? 10.776 9.949 -10.323 1.00 92.44 83 THR A CA 1
ATOM 650 C C . THR A 1 83 ? 9.843 11.084 -9.901 1.00 92.44 83 THR A C 1
ATOM 652 O O . THR A 1 83 ? 9.773 11.416 -8.719 1.00 92.44 83 THR A O 1
ATOM 655 N N . VAL A 1 84 ? 9.087 11.652 -10.847 1.00 94.12 84 VAL A N 1
ATOM 656 C CA . VAL A 1 84 ? 8.099 12.705 -10.566 1.00 94.12 84 VAL A CA 1
ATOM 657 C C . VAL A 1 84 ? 6.986 12.180 -9.662 1.00 94.12 84 VAL A C 1
ATOM 659 O O . VAL A 1 84 ? 6.624 12.848 -8.699 1.00 94.12 84 VAL A O 1
ATOM 662 N N . ALA A 1 85 ? 6.480 10.973 -9.917 1.00 92.25 85 ALA A N 1
ATOM 663 C CA . ALA A 1 85 ? 5.451 10.352 -9.091 1.00 92.25 85 ALA A CA 1
ATOM 664 C C . ALA A 1 85 ? 5.932 10.114 -7.650 1.00 92.25 85 ALA A C 1
ATOM 666 O O . ALA A 1 85 ? 5.190 10.392 -6.711 1.00 92.25 85 ALA A O 1
ATOM 667 N N . VAL A 1 86 ? 7.176 9.659 -7.460 1.00 91.44 86 VAL A N 1
ATOM 668 C CA . VAL A 1 86 ? 7.788 9.500 -6.128 1.00 91.44 86 VAL A CA 1
ATOM 669 C C . VAL A 1 86 ? 7.905 10.847 -5.413 1.00 91.44 86 VAL A C 1
ATOM 671 O O . VAL A 1 86 ? 7.525 10.955 -4.247 1.00 91.44 86 VAL A O 1
ATOM 674 N N . ALA A 1 87 ? 8.375 11.888 -6.105 1.00 91.00 87 ALA A N 1
ATOM 675 C CA . ALA A 1 87 ? 8.479 13.227 -5.532 1.00 91.00 87 ALA A CA 1
ATOM 676 C C . ALA A 1 87 ? 7.099 13.793 -5.148 1.00 91.00 87 ALA A C 1
ATOM 678 O O . ALA A 1 87 ? 6.921 14.300 -4.041 1.00 91.00 87 ALA A O 1
ATOM 679 N N . ALA A 1 88 ? 6.100 13.644 -6.022 1.00 91.94 88 ALA A N 1
ATOM 680 C CA . ALA A 1 88 ? 4.729 14.073 -5.765 1.00 91.94 88 ALA A CA 1
ATOM 681 C C . ALA A 1 88 ? 4.101 13.316 -4.585 1.00 91.94 88 ALA A C 1
ATOM 683 O O . ALA A 1 88 ? 3.468 13.932 -3.729 1.00 91.94 88 ALA A O 1
ATOM 684 N N . ALA A 1 89 ? 4.322 12.001 -4.493 1.00 88.81 89 ALA A N 1
ATOM 685 C CA . ALA A 1 89 ? 3.859 11.190 -3.372 1.00 88.81 89 ALA A CA 1
ATOM 686 C C . ALA A 1 89 ? 4.482 11.639 -2.041 1.00 88.81 89 ALA A C 1
ATOM 688 O O . ALA A 1 89 ? 3.793 11.656 -1.025 1.00 88.81 89 ALA A O 1
ATOM 689 N N . ALA A 1 90 ? 5.752 12.053 -2.043 1.00 87.88 90 ALA A N 1
ATOM 690 C CA . ALA A 1 90 ? 6.418 12.581 -0.854 1.00 87.88 90 ALA A CA 1
ATOM 691 C C . ALA A 1 90 ? 5.765 13.877 -0.353 1.00 87.88 90 ALA A C 1
ATOM 693 O O . ALA A 1 90 ? 5.483 14.011 0.838 1.00 87.88 90 ALA A O 1
ATOM 694 N N . VAL A 1 91 ? 5.479 14.805 -1.271 1.00 87.94 91 VAL A N 1
ATOM 695 C CA . VAL A 1 91 ? 4.793 16.066 -0.956 1.00 87.94 91 VAL A CA 1
ATOM 696 C C . VAL A 1 91 ? 3.379 15.790 -0.449 1.00 87.94 91 VAL A C 1
ATOM 698 O O . VAL A 1 91 ? 2.995 16.293 0.606 1.00 87.94 91 VAL A O 1
ATOM 701 N N . ALA A 1 92 ? 2.622 14.946 -1.155 1.00 88.19 92 ALA A N 1
ATOM 702 C CA . ALA A 1 92 ? 1.262 14.584 -0.772 1.00 88.19 92 ALA A CA 1
ATOM 703 C C . ALA A 1 92 ? 1.211 13.910 0.607 1.00 88.19 92 ALA A C 1
ATOM 705 O O . ALA A 1 92 ? 0.351 14.245 1.420 1.00 88.19 92 ALA A O 1
ATOM 706 N N . ALA A 1 93 ? 2.157 13.012 0.902 1.00 84.56 93 ALA A N 1
ATOM 707 C CA . ALA A 1 93 ? 2.281 12.399 2.219 1.00 84.56 93 ALA A CA 1
ATOM 708 C C . ALA A 1 93 ? 2.549 13.455 3.301 1.00 84.56 93 ALA A C 1
ATOM 710 O O . ALA A 1 93 ? 1.866 13.457 4.322 1.00 84.56 93 ALA A O 1
ATOM 711 N N . GLY A 1 94 ? 3.479 14.387 3.066 1.00 83.56 94 GLY A N 1
ATOM 712 C CA . GLY A 1 94 ? 3.766 15.484 3.996 1.00 83.56 94 GLY A CA 1
ATOM 713 C C . GLY A 1 94 ? 2.533 16.338 4.314 1.00 83.56 94 GLY A C 1
ATOM 714 O O . GLY A 1 94 ? 2.231 16.567 5.485 1.00 83.56 94 GLY A O 1
ATOM 715 N N . VAL A 1 95 ? 1.777 16.736 3.286 1.00 85.38 95 VAL A N 1
ATOM 716 C CA . VAL A 1 95 ? 0.525 17.498 3.443 1.00 85.38 95 VAL A CA 1
ATOM 717 C C . VAL A 1 95 ? -0.527 16.690 4.208 1.00 85.38 95 VAL A C 1
ATOM 719 O O . VAL A 1 95 ? -1.152 17.210 5.131 1.00 85.38 95 VAL A O 1
ATOM 722 N N . ALA A 1 96 ? -0.702 15.409 3.874 1.00 83.19 96 ALA A N 1
ATOM 723 C CA . ALA A 1 96 ? -1.666 14.543 4.548 1.00 83.19 96 ALA A CA 1
ATOM 724 C C . ALA A 1 96 ? -1.340 14.369 6.041 1.00 83.19 96 ALA A C 1
ATOM 726 O O . ALA A 1 96 ? -2.235 14.450 6.882 1.00 83.19 96 ALA A O 1
ATOM 727 N N . PHE A 1 97 ? -0.065 14.183 6.396 1.00 82.25 97 PHE A N 1
ATOM 728 C CA . PHE A 1 97 ? 0.343 14.080 7.797 1.00 82.25 97 PHE A CA 1
ATOM 729 C C . PHE A 1 97 ? 0.132 15.386 8.570 1.00 82.25 97 PHE A C 1
ATOM 731 O O . PHE A 1 97 ? -0.314 15.330 9.716 1.00 82.25 97 PHE A O 1
ATOM 738 N N . ALA A 1 98 ? 0.378 16.542 7.943 1.00 80.31 98 ALA A N 1
ATOM 739 C CA . ALA A 1 98 ? 0.099 17.851 8.537 1.00 80.31 98 ALA A CA 1
ATOM 740 C C . ALA A 1 98 ? -1.396 18.067 8.831 1.00 80.31 98 ALA A C 1
ATOM 742 O O . ALA A 1 98 ? -1.733 18.692 9.833 1.00 80.31 98 ALA A O 1
ATOM 743 N N . ALA A 1 99 ? -2.287 17.516 8.002 1.00 82.00 99 ALA A N 1
ATOM 744 C CA . ALA A 1 99 ? -3.732 17.675 8.158 1.00 82.00 99 ALA A CA 1
ATOM 745 C C . ALA A 1 99 ? -4.369 16.742 9.209 1.00 82.00 99 ALA A C 1
ATOM 747 O O . ALA A 1 99 ? -5.402 17.088 9.775 1.00 82.00 99 ALA A O 1
ATOM 748 N N . VAL A 1 100 ? -3.801 15.553 9.464 1.00 77.75 100 VAL A N 1
ATOM 749 C CA . VAL A 1 100 ? -4.449 14.530 10.313 1.00 77.75 100 VAL A CA 1
ATOM 750 C C . VAL A 1 100 ? -4.194 14.751 11.805 1.00 77.75 100 VAL A C 1
ATOM 752 O O . VAL A 1 100 ? -5.148 14.855 12.574 1.00 77.75 100 VAL A O 1
ATOM 755 N N . LYS A 1 101 ? -2.929 14.780 12.243 1.00 73.81 101 LYS A N 1
ATOM 756 C CA . LYS A 1 101 ? -2.542 15.063 13.638 1.00 73.81 101 LYS A CA 1
ATOM 757 C C . LYS A 1 101 ? -1.109 15.569 13.695 1.00 73.81 101 LYS A C 1
ATOM 759 O O . LYS A 1 101 ? -0.219 14.945 13.120 1.00 73.81 101 LYS A O 1
ATOM 764 N N . HIS A 1 102 ? -0.879 16.610 14.493 1.00 73.50 102 HIS A N 1
ATOM 765 C CA . HIS A 1 102 ? 0.447 17.203 14.674 1.00 73.50 102 HIS A CA 1
ATOM 766 C C . HIS A 1 102 ? 1.499 16.183 15.162 1.00 73.50 102 HIS A C 1
ATOM 768 O O . HIS A 1 102 ? 2.647 16.231 14.722 1.00 73.50 102 HIS A O 1
ATOM 774 N N . ASP A 1 103 ? 1.100 15.200 15.977 1.00 77.31 103 ASP A N 1
ATOM 775 C CA . ASP A 1 103 ? 2.000 14.152 16.487 1.00 77.31 103 ASP A CA 1
ATOM 776 C C . ASP A 1 103 ? 2.516 13.199 15.396 1.00 77.31 103 ASP A C 1
ATOM 778 O O . ASP A 1 103 ? 3.584 12.607 15.534 1.00 77.31 103 ASP A O 1
ATOM 782 N N . LEU A 1 104 ? 1.784 13.047 14.286 1.00 76.50 104 LEU A N 1
ATOM 783 C CA . LEU A 1 104 ? 2.198 12.196 13.165 1.00 76.50 104 LEU A CA 1
ATOM 784 C C . LEU A 1 104 ? 3.138 12.929 12.194 1.00 76.50 104 LEU A C 1
ATOM 786 O O . LEU A 1 104 ? 3.852 12.276 11.432 1.00 76.50 104 LEU A O 1
ATOM 790 N N . VAL A 1 105 ? 3.192 14.265 12.245 1.00 81.81 105 VAL A N 1
ATOM 791 C CA . VAL A 1 105 ? 4.036 15.092 11.363 1.00 81.81 105 VAL A CA 1
ATOM 792 C C . VAL A 1 105 ? 5.515 14.770 11.543 1.00 81.81 105 VAL A C 1
ATOM 794 O O . VAL A 1 105 ? 6.255 14.707 10.563 1.00 81.81 105 VAL A O 1
ATOM 797 N N . ILE A 1 106 ? 5.951 14.468 12.769 1.00 84.56 106 ILE A N 1
ATOM 798 C CA . ILE A 1 106 ? 7.353 14.123 13.035 1.00 84.56 106 ILE A CA 1
ATOM 799 C C . ILE A 1 106 ? 7.785 12.829 12.321 1.00 84.56 106 ILE A C 1
ATOM 801 O O . ILE A 1 106 ? 8.964 12.641 12.033 1.00 84.56 106 ILE A O 1
ATOM 805 N N . HIS A 1 107 ? 6.837 11.949 11.974 1.00 83.44 107 HIS A N 1
ATOM 806 C CA . HIS A 1 107 ? 7.092 10.734 11.190 1.00 83.44 107 HIS A CA 1
ATOM 807 C C . HIS A 1 107 ? 7.009 10.964 9.679 1.00 83.44 107 HIS A C 1
ATOM 809 O O . HIS A 1 107 ? 7.554 10.175 8.912 1.00 83.44 107 HIS A O 1
ATOM 815 N N . ALA A 1 108 ? 6.413 12.073 9.239 1.00 84.62 108 ALA A N 1
ATOM 816 C CA . ALA A 1 108 ? 6.436 12.476 7.839 1.00 84.62 108 ALA A CA 1
ATOM 817 C C . ALA A 1 108 ? 7.832 12.937 7.396 1.00 84.62 108 ALA A C 1
ATOM 819 O O . ALA A 1 108 ? 8.205 12.733 6.244 1.00 84.62 108 ALA A O 1
ATOM 820 N N . ILE A 1 109 ? 8.620 13.514 8.311 1.00 86.06 109 ILE A N 1
ATOM 821 C CA . ILE A 1 109 ? 9.977 14.013 8.039 1.00 86.06 109 ILE A CA 1
ATOM 822 C C . ILE A 1 109 ? 10.901 12.915 7.479 1.00 86.06 109 ILE A C 1
ATOM 824 O O . ILE A 1 109 ? 11.410 13.102 6.373 1.00 86.06 109 ILE A O 1
ATOM 828 N N . PRO A 1 110 ? 11.121 11.763 8.151 1.00 89.00 110 PRO A N 1
ATOM 829 C CA . PRO A 1 110 ? 12.008 10.724 7.623 1.00 89.00 110 PRO A CA 1
ATOM 830 C C . PRO A 1 110 ? 11.508 10.138 6.296 1.00 89.00 110 PRO A C 1
ATOM 832 O O . PRO A 1 110 ? 12.320 9.843 5.423 1.00 89.00 110 PRO A O 1
ATOM 835 N N . ILE A 1 111 ? 10.187 10.025 6.110 1.00 90.06 111 ILE A N 1
ATOM 836 C CA . ILE A 1 111 ? 9.581 9.590 4.842 1.00 90.06 111 ILE A CA 1
ATOM 837 C C . ILE A 1 111 ? 9.903 10.597 3.731 1.00 90.06 111 ILE A C 1
ATOM 839 O O . ILE A 1 111 ? 10.369 10.211 2.661 1.00 90.06 111 ILE A O 1
ATOM 843 N N . GLY A 1 112 ? 9.701 11.890 3.992 1.00 90.25 112 GLY A N 1
ATOM 844 C CA . GLY A 1 112 ? 9.989 12.966 3.047 1.00 90.25 112 GLY A CA 1
ATOM 845 C C . GLY A 1 112 ? 11.465 13.016 2.660 1.00 90.25 112 GLY A C 1
ATOM 846 O O . GLY A 1 112 ? 11.783 13.067 1.472 1.00 90.25 112 GLY A O 1
ATOM 847 N N . VAL A 1 113 ? 12.366 12.917 3.643 1.00 90.56 113 VAL A N 1
ATOM 848 C CA . VAL A 1 113 ? 13.818 12.865 3.415 1.00 90.56 113 VAL A CA 1
ATOM 849 C C . VAL A 1 113 ? 14.198 11.639 2.582 1.00 90.56 113 VAL A C 1
ATOM 851 O O . VAL A 1 113 ? 14.916 11.780 1.594 1.00 90.56 113 VAL A O 1
ATOM 854 N N . ALA A 1 114 ? 13.683 10.451 2.913 1.00 92.69 114 ALA A N 1
ATOM 855 C CA . ALA A 1 114 ? 13.958 9.230 2.157 1.00 92.69 114 ALA A CA 1
ATOM 856 C C . ALA A 1 114 ? 13.483 9.338 0.699 1.00 92.69 114 ALA A C 1
ATOM 858 O O . ALA A 1 114 ? 14.235 9.008 -0.220 1.00 92.69 114 ALA A O 1
ATOM 859 N N . CYS A 1 115 ? 12.275 9.860 0.468 1.00 92.62 115 CYS A N 1
ATOM 860 C CA . CYS A 1 115 ? 11.759 10.086 -0.878 1.00 92.62 115 CYS A CA 1
ATOM 861 C C . CYS A 1 115 ? 12.571 11.134 -1.653 1.00 92.62 115 CYS A C 1
ATOM 863 O O . CYS A 1 115 ? 12.818 10.939 -2.841 1.00 92.62 115 CYS A O 1
ATOM 865 N N . ALA A 1 116 ? 13.014 12.220 -1.010 1.00 91.88 116 ALA A N 1
ATOM 866 C CA . ALA A 1 116 ? 13.836 13.249 -1.647 1.00 91.88 116 ALA A CA 1
ATOM 867 C C . ALA A 1 116 ? 15.220 12.711 -2.047 1.00 91.88 116 ALA A C 1
ATOM 869 O O . ALA A 1 116 ? 15.682 12.946 -3.169 1.00 91.88 116 ALA A O 1
ATOM 870 N N . LEU A 1 117 ? 15.860 11.935 -1.166 1.00 94.44 117 LEU A N 1
ATOM 871 C CA . LEU A 1 117 ? 17.129 11.263 -1.452 1.00 94.44 117 LEU A CA 1
ATOM 872 C C . LEU A 1 117 ? 16.976 10.246 -2.585 1.00 94.44 117 LEU A C 1
ATOM 874 O O . LEU A 1 117 ? 17.778 10.248 -3.519 1.00 94.44 117 LEU A O 1
ATOM 878 N N . ALA A 1 118 ? 15.921 9.429 -2.549 1.00 94.75 118 ALA A N 1
ATOM 879 C CA . ALA A 1 118 ? 15.635 8.468 -3.605 1.00 94.75 118 ALA A CA 1
ATOM 880 C C . ALA A 1 118 ? 15.366 9.165 -4.942 1.00 94.75 118 ALA A C 1
ATOM 882 O O . ALA A 1 118 ? 15.994 8.816 -5.935 1.00 94.75 118 ALA A O 1
ATOM 883 N N . ALA A 1 119 ? 14.519 10.198 -4.977 1.00 94.31 119 ALA A N 1
ATOM 884 C CA . ALA A 1 119 ? 14.257 10.965 -6.192 1.00 94.31 119 ALA A CA 1
ATOM 885 C C . ALA A 1 119 ? 15.549 11.577 -6.756 1.00 94.31 119 ALA A C 1
ATOM 887 O O . ALA A 1 119 ? 15.808 11.469 -7.953 1.00 94.31 119 ALA A O 1
ATOM 888 N N . THR A 1 120 ? 16.408 12.134 -5.898 1.00 94.75 120 THR A N 1
ATOM 889 C CA . THR A 1 120 ? 17.716 12.676 -6.302 1.00 94.75 120 THR A CA 1
ATOM 890 C C . THR A 1 120 ? 18.619 11.587 -6.889 1.00 94.75 120 THR A C 1
ATOM 892 O O . THR A 1 120 ? 19.172 11.763 -7.977 1.00 94.75 120 THR A O 1
ATOM 895 N N . ALA A 1 121 ? 18.725 10.432 -6.227 1.00 95.75 121 ALA A N 1
ATOM 896 C CA . ALA A 1 121 ? 19.490 9.288 -6.720 1.00 95.75 121 ALA A CA 1
ATOM 897 C C . ALA A 1 121 ? 18.949 8.775 -8.066 1.00 95.75 121 ALA A C 1
ATOM 899 O O . ALA A 1 121 ? 19.728 8.501 -8.979 1.00 95.75 121 ALA A O 1
ATOM 900 N N . MET A 1 122 ? 17.624 8.725 -8.231 1.00 94.62 122 MET A N 1
ATOM 901 C CA . MET A 1 122 ? 16.967 8.345 -9.481 1.00 94.62 122 MET A CA 1
ATOM 902 C C . MET A 1 122 ? 17.265 9.350 -10.603 1.00 94.62 122 MET A C 1
ATOM 904 O O . MET A 1 122 ? 17.615 8.935 -11.707 1.00 94.62 122 MET A O 1
ATOM 908 N N . VAL A 1 123 ? 17.203 10.663 -10.338 1.00 96.25 123 VAL A N 1
ATOM 909 C CA . VAL A 1 123 ? 17.586 11.706 -11.310 1.00 96.25 123 VAL A CA 1
ATOM 910 C C . VAL A 1 123 ? 19.035 11.525 -11.763 1.00 96.25 123 VAL A C 1
ATOM 912 O O . VAL A 1 123 ? 19.316 11.557 -12.964 1.00 96.25 123 VAL A O 1
ATOM 915 N N . LEU A 1 124 ? 19.959 11.318 -10.821 1.00 96.31 124 LEU A N 1
ATOM 916 C CA . LEU A 1 124 ? 21.375 11.115 -11.126 1.00 96.31 124 LEU A CA 1
ATOM 917 C C . LEU A 1 124 ? 21.599 9.836 -11.941 1.00 96.31 124 LEU A C 1
ATOM 919 O O . LEU A 1 124 ? 22.318 9.877 -12.940 1.00 96.31 124 LEU A O 1
ATOM 923 N N . ALA A 1 125 ? 20.942 8.735 -11.574 1.00 93.88 125 ALA A N 1
ATOM 924 C CA . ALA A 1 125 ? 21.012 7.468 -12.295 1.00 93.88 125 ALA A CA 1
ATOM 925 C C . ALA A 1 125 ? 20.493 7.593 -13.737 1.00 93.88 125 ALA A C 1
ATOM 927 O O . ALA A 1 125 ? 21.138 7.113 -14.671 1.00 93.88 125 ALA A O 1
ATOM 928 N N . ILE A 1 126 ? 19.375 8.302 -13.940 1.00 93.50 126 ILE A N 1
ATOM 929 C CA . ILE A 1 126 ? 18.818 8.566 -15.273 1.00 93.50 126 ILE A CA 1
ATOM 930 C C . ILE A 1 126 ? 19.781 9.426 -16.102 1.00 93.50 126 ILE A C 1
ATOM 932 O O . ILE A 1 126 ? 20.030 9.116 -17.268 1.00 93.50 126 ILE A O 1
ATOM 936 N N . ARG A 1 127 ? 20.353 10.486 -15.512 1.00 93.44 127 ARG A N 1
ATOM 937 C CA . ARG A 1 127 ? 21.297 11.386 -16.197 1.00 93.44 127 ARG A CA 1
ATOM 938 C C . ARG A 1 127 ? 22.611 10.707 -16.570 1.00 93.44 127 ARG A C 1
ATOM 940 O O . ARG A 1 127 ? 23.153 11.004 -17.629 1.00 93.44 127 ARG A O 1
ATOM 947 N N . ARG A 1 128 ? 23.100 9.791 -15.733 1.00 92.12 128 ARG A N 1
ATOM 948 C CA . ARG A 1 128 ? 24.318 9.006 -15.985 1.00 92.12 128 ARG A CA 1
ATOM 949 C C . ARG A 1 128 ? 24.079 7.755 -16.832 1.00 92.12 128 ARG A C 1
ATOM 951 O O . ARG A 1 128 ? 25.029 7.030 -17.091 1.00 92.12 128 ARG A O 1
ATOM 958 N N . ALA A 1 129 ? 22.836 7.501 -17.255 1.00 89.25 129 ALA A N 1
ATOM 959 C CA . ALA A 1 129 ? 22.441 6.289 -17.973 1.00 89.25 129 ALA A CA 1
ATOM 960 C C . ALA A 1 129 ? 22.853 4.992 -17.242 1.00 89.25 129 ALA A C 1
ATOM 962 O O . ALA A 1 129 ? 23.269 4.021 -17.868 1.00 89.25 129 ALA A O 1
ATOM 963 N N . GLN A 1 130 ? 22.723 4.979 -15.911 1.00 90.88 130 GLN A N 1
ATOM 964 C CA . GLN A 1 130 ? 23.064 3.851 -15.039 1.00 90.88 130 GLN A CA 1
ATOM 965 C C . GLN A 1 130 ? 21.780 3.188 -14.505 1.00 90.88 130 GLN A C 1
ATOM 967 O O . GLN A 1 130 ? 21.352 3.483 -13.385 1.00 90.88 130 GLN A O 1
ATOM 972 N N . PRO A 1 131 ? 21.126 2.296 -15.278 1.00 87.88 131 PRO A N 1
ATOM 973 C CA . PRO A 1 131 ? 19.832 1.721 -14.899 1.00 87.88 131 PRO A CA 1
ATOM 974 C C . PRO A 1 131 ? 19.896 0.854 -13.632 1.00 87.88 131 PRO A C 1
ATOM 976 O O . PRO A 1 131 ? 18.921 0.792 -12.888 1.00 87.88 131 PRO A O 1
ATOM 979 N N . HIS A 1 132 ? 21.045 0.241 -13.332 1.00 89.31 132 HIS A N 1
ATOM 980 C CA . HIS A 1 132 ? 21.242 -0.517 -12.093 1.00 89.31 132 HIS A CA 1
ATOM 981 C C . HIS A 1 132 ? 21.146 0.376 -10.842 1.00 89.31 132 HIS A C 1
ATOM 983 O O . HIS A 1 132 ? 20.555 -0.032 -9.844 1.00 89.31 132 HIS A O 1
ATOM 989 N N . LEU A 1 133 ? 21.644 1.621 -10.896 1.00 91.88 133 LEU A N 1
ATOM 990 C CA . LEU A 1 133 ? 21.499 2.577 -9.790 1.00 91.88 133 LEU A CA 1
ATOM 991 C C . LEU A 1 133 ? 20.058 3.066 -9.641 1.00 91.88 133 LEU A C 1
ATOM 993 O O . LEU A 1 133 ? 19.599 3.280 -8.522 1.00 91.88 133 LEU A O 1
ATOM 997 N N . LEU A 1 134 ? 19.331 3.214 -10.754 1.00 91.75 134 LEU A N 1
ATOM 998 C CA . LEU A 1 134 ? 17.907 3.550 -10.731 1.00 91.75 134 LEU A CA 1
ATOM 999 C C . LEU A 1 134 ? 17.109 2.457 -10.005 1.00 91.75 134 LEU A C 1
ATOM 1001 O O . LEU A 1 134 ? 16.274 2.771 -9.156 1.00 91.75 134 LEU A O 1
ATOM 1005 N N . LEU A 1 135 ? 17.392 1.187 -10.315 1.00 89.25 135 LEU A N 1
ATOM 1006 C CA . LEU A 1 135 ? 16.787 0.040 -9.638 1.00 89.25 135 LEU A CA 1
ATOM 1007 C C . LEU A 1 135 ? 17.126 0.026 -8.150 1.00 89.25 135 LEU A C 1
ATOM 1009 O O . LEU A 1 135 ? 16.231 -0.095 -7.319 1.00 89.25 135 LEU A O 1
ATOM 1013 N N . ALA A 1 136 ? 18.411 0.171 -7.820 1.00 92.06 136 ALA A N 1
ATOM 1014 C CA . ALA A 1 136 ? 18.879 0.162 -6.441 1.00 92.06 136 ALA A CA 1
ATOM 1015 C C . ALA A 1 136 ? 18.206 1.269 -5.617 1.00 92.06 136 ALA A C 1
ATOM 1017 O O . ALA A 1 136 ? 17.698 0.995 -4.534 1.00 92.06 136 ALA A O 1
ATOM 1018 N N . ALA A 1 137 ? 18.120 2.491 -6.153 1.00 94.00 137 ALA A N 1
ATOM 1019 C CA . ALA A 1 137 ? 17.437 3.604 -5.498 1.00 94.00 137 ALA A CA 1
ATOM 1020 C C . ALA A 1 137 ? 15.948 3.307 -5.250 1.00 94.00 137 ALA A C 1
ATOM 1022 O O . ALA A 1 137 ? 15.444 3.563 -4.157 1.00 94.00 137 ALA A O 1
ATOM 1023 N N . LEU A 1 138 ? 15.253 2.724 -6.235 1.00 91.75 138 LEU A N 1
ATOM 1024 C CA . LEU A 1 138 ? 13.844 2.353 -6.099 1.00 91.75 138 LEU A CA 1
ATOM 1025 C C . LEU A 1 138 ? 13.639 1.249 -5.052 1.00 91.75 138 LEU A C 1
ATOM 1027 O O . LEU A 1 138 ? 12.751 1.363 -4.211 1.00 91.75 138 LEU A O 1
ATOM 1031 N N . LEU A 1 139 ? 14.456 0.195 -5.088 1.00 92.50 139 LEU A N 1
ATOM 1032 C CA . LEU A 1 139 ? 14.372 -0.918 -4.141 1.00 92.50 139 LEU A CA 1
ATOM 1033 C C . LEU A 1 139 ? 14.668 -0.461 -2.715 1.00 92.50 139 LEU A C 1
ATOM 1035 O O . LEU A 1 139 ? 13.914 -0.795 -1.804 1.00 92.50 139 LEU A O 1
ATOM 1039 N N . LEU A 1 140 ? 15.718 0.340 -2.524 1.00 95.44 140 LEU A N 1
ATOM 1040 C CA . LEU A 1 140 ? 16.059 0.903 -1.219 1.00 95.44 140 LEU A CA 1
ATOM 1041 C C . LEU A 1 140 ? 14.937 1.792 -0.683 1.00 95.44 140 LEU A C 1
ATOM 1043 O O . LEU A 1 140 ? 14.595 1.686 0.493 1.00 95.44 140 LEU A O 1
ATOM 1047 N N . LEU A 1 141 ? 14.315 2.609 -1.539 1.00 95.06 141 LEU A N 1
ATOM 1048 C CA . LEU A 1 141 ? 13.148 3.398 -1.153 1.00 95.06 141 LEU A CA 1
ATOM 1049 C C . LEU A 1 141 ? 11.981 2.498 -0.732 1.00 95.06 141 LEU A C 1
ATOM 1051 O O . LEU A 1 141 ? 11.410 2.704 0.334 1.00 95.06 141 LEU A O 1
ATOM 1055 N N . MET A 1 142 ? 11.630 1.494 -1.540 1.00 93.56 142 MET A N 1
ATOM 1056 C CA . MET A 1 142 ? 10.519 0.586 -1.238 1.00 93.56 142 MET A CA 1
ATOM 1057 C C . MET A 1 142 ? 10.745 -0.183 0.065 1.00 93.56 142 MET A C 1
ATOM 1059 O O . MET A 1 142 ? 9.845 -0.235 0.900 1.00 93.56 142 MET A O 1
ATOM 1063 N N . LEU A 1 143 ? 11.941 -0.743 0.258 1.00 95.50 143 LEU A N 1
ATOM 1064 C CA . LEU A 1 143 ? 12.309 -1.465 1.476 1.00 95.50 143 LEU A CA 1
ATOM 1065 C C . LEU A 1 143 ? 12.326 -0.536 2.691 1.00 95.50 143 LEU A C 1
ATOM 1067 O O . LEU A 1 143 ? 11.773 -0.888 3.729 1.00 95.50 143 LEU A O 1
ATOM 1071 N N . GLY A 1 144 ? 12.896 0.662 2.553 1.00 94.25 144 GLY A N 1
ATOM 1072 C CA . GLY A 1 144 ? 12.936 1.661 3.617 1.00 94.25 144 GLY A CA 1
ATOM 1073 C C . GLY A 1 144 ? 11.540 2.121 4.037 1.00 94.25 144 GLY A C 1
ATOM 1074 O O . GLY A 1 144 ? 11.234 2.151 5.228 1.00 94.25 144 GLY A O 1
ATOM 1075 N N . LEU A 1 145 ? 10.662 2.409 3.071 1.00 92.69 145 LEU A N 1
ATOM 1076 C CA . LEU A 1 145 ? 9.272 2.783 3.337 1.00 92.69 145 LEU A CA 1
ATOM 1077 C C . LEU A 1 145 ? 8.478 1.626 3.944 1.00 92.69 145 LEU A C 1
ATOM 1079 O O . LEU A 1 145 ? 7.754 1.841 4.911 1.00 92.69 145 LEU A O 1
ATOM 1083 N N . ALA A 1 146 ? 8.622 0.405 3.420 1.00 93.19 146 ALA A N 1
ATOM 1084 C CA . ALA A 1 146 ? 7.944 -0.771 3.960 1.00 93.19 146 ALA A CA 1
ATOM 1085 C C . ALA A 1 146 ? 8.392 -1.060 5.398 1.00 93.19 146 ALA A C 1
ATOM 1087 O O . ALA A 1 146 ? 7.554 -1.309 6.266 1.00 93.19 146 ALA A O 1
ATOM 1088 N N . TRP A 1 147 ? 9.696 -0.983 5.670 1.00 95.19 147 TRP A N 1
ATOM 1089 C CA . TRP A 1 147 ? 10.238 -1.137 7.012 1.00 95.19 147 TRP A CA 1
ATOM 1090 C C . TRP A 1 147 ? 9.736 -0.035 7.943 1.00 95.19 147 TRP A C 1
ATOM 1092 O O . TRP A 1 147 ? 9.208 -0.346 9.004 1.00 95.19 147 TRP A O 1
ATOM 1102 N N . HIS A 1 148 ? 9.804 1.236 7.538 1.00 90.81 148 HIS A N 1
ATOM 1103 C CA . HIS A 1 148 ? 9.333 2.351 8.361 1.00 90.81 148 HIS A CA 1
ATOM 1104 C C . HIS A 1 148 ? 7.827 2.258 8.655 1.00 90.81 148 HIS A C 1
ATOM 1106 O O . HIS A 1 148 ? 7.391 2.443 9.794 1.00 90.81 148 HIS A O 1
ATOM 1112 N N . LEU A 1 149 ? 7.027 1.906 7.645 1.00 90.12 149 LEU A N 1
ATOM 1113 C CA . LEU A 1 149 ? 5.593 1.688 7.791 1.00 90.12 149 LEU A CA 1
ATOM 1114 C C . LEU A 1 149 ? 5.309 0.570 8.801 1.00 90.12 149 LEU A C 1
ATOM 1116 O O . LEU A 1 149 ? 4.498 0.774 9.695 1.00 90.12 149 LEU A O 1
ATOM 1120 N N . ASN A 1 150 ? 5.988 -0.576 8.703 1.00 91.69 150 ASN A N 1
ATOM 1121 C CA . ASN A 1 150 ? 5.732 -1.731 9.572 1.00 91.69 150 ASN A CA 1
ATOM 1122 C C . ASN A 1 150 ? 6.335 -1.608 10.975 1.00 91.69 150 ASN A C 1
ATOM 1124 O O . ASN A 1 150 ? 5.702 -2.017 11.943 1.00 91.69 150 ASN A O 1
ATOM 1128 N N . ALA A 1 151 ? 7.539 -1.056 11.103 1.00 91.00 151 ALA A N 1
ATOM 1129 C CA . ALA A 1 151 ? 8.255 -0.979 12.372 1.00 91.00 151 ALA A CA 1
ATOM 1130 C C . ALA A 1 151 ? 7.847 0.239 13.212 1.00 91.00 151 ALA A C 1
ATOM 1132 O O . ALA A 1 151 ? 7.910 0.183 14.438 1.00 91.00 151 ALA A O 1
ATOM 1133 N N . VAL A 1 152 ? 7.435 1.341 12.573 1.00 89.62 152 VAL A N 1
ATOM 1134 C CA . VAL A 1 152 ? 7.204 2.622 13.260 1.00 89.62 152 VAL A CA 1
ATOM 1135 C C . VAL A 1 152 ? 5.751 3.063 13.157 1.00 89.62 152 VAL A C 1
ATOM 1137 O O . VAL A 1 152 ? 5.104 3.305 14.178 1.00 89.62 152 VAL A O 1
ATOM 1140 N N . LEU A 1 153 ? 5.221 3.178 11.936 1.00 85.25 153 LEU A N 1
ATOM 1141 C CA . LEU A 1 153 ? 3.928 3.828 11.729 1.00 85.25 153 LEU A CA 1
ATOM 1142 C C . LEU A 1 153 ? 2.754 2.918 12.110 1.00 85.25 153 LEU A C 1
ATOM 1144 O O . LEU A 1 153 ? 1.865 3.346 12.844 1.00 85.25 153 LEU A O 1
ATOM 1148 N N . LEU A 1 154 ? 2.753 1.662 11.659 1.00 86.06 154 LEU A N 1
ATOM 1149 C CA . LEU A 1 154 ? 1.676 0.711 11.924 1.00 86.06 154 LEU A CA 1
ATOM 1150 C C . LEU A 1 154 ? 1.506 0.412 13.417 1.00 86.06 154 LEU A C 1
ATOM 1152 O O . LEU A 1 154 ? 0.368 0.490 13.864 1.00 86.06 154 LEU A O 1
ATOM 1156 N N . PRO A 1 155 ? 2.550 0.155 14.230 1.00 85.75 155 PRO A N 1
ATOM 1157 C CA . PRO A 1 155 ? 2.374 -0.067 15.665 1.00 85.75 155 PRO A CA 1
ATOM 1158 C C . PRO A 1 155 ? 1.725 1.123 16.382 1.00 85.75 155 PRO A C 1
ATOM 1160 O O . PRO A 1 155 ? 0.849 0.930 17.224 1.00 85.75 155 PRO A O 1
ATOM 1163 N N . ARG A 1 156 ? 2.088 2.356 16.004 1.00 82.50 156 ARG A N 1
ATOM 1164 C CA . ARG A 1 156 ? 1.499 3.588 16.559 1.00 82.50 156 ARG A CA 1
ATOM 1165 C C . ARG A 1 156 ? 0.083 3.853 16.060 1.00 82.50 156 ARG A C 1
ATOM 1167 O O . ARG A 1 156 ? -0.772 4.290 16.818 1.00 82.50 156 ARG A O 1
ATOM 1174 N N . LEU A 1 157 ? -0.199 3.582 14.789 1.00 79.50 157 LEU A N 1
ATOM 1175 C CA . LEU A 1 157 ? -1.565 3.666 14.271 1.00 79.50 157 LEU A CA 1
ATOM 1176 C C . LEU A 1 157 ? -2.453 2.597 14.908 1.00 79.50 157 LEU A C 1
ATOM 1178 O O . LEU A 1 157 ? -3.612 2.864 15.221 1.00 79.50 157 LEU A O 1
ATOM 1182 N N . ASN A 1 158 ? -1.899 1.409 15.143 1.00 80.50 158 ASN A N 1
ATOM 1183 C CA . ASN A 1 158 ? -2.594 0.312 15.787 1.00 80.50 158 ASN A CA 1
ATOM 1184 C C . ASN A 1 158 ? -2.845 0.616 17.268 1.00 80.50 158 ASN A C 1
ATOM 1186 O O . ASN A 1 158 ? -3.916 0.297 17.748 1.00 80.50 158 ASN A O 1
ATOM 1190 N N . SER A 1 159 ? -1.962 1.303 17.999 1.00 72.25 159 SER A N 1
ATOM 1191 C CA . SER A 1 159 ? -2.279 1.682 19.388 1.00 72.25 159 SER A CA 1
ATOM 1192 C C . SER A 1 159 ? -3.468 2.646 19.497 1.00 72.25 159 SER A C 1
ATOM 1194 O O . SER A 1 159 ? -4.178 2.618 20.496 1.00 72.25 159 SER A O 1
ATOM 1196 N N . VAL A 1 160 ? -3.718 3.462 18.466 1.00 71.06 160 VAL A N 1
ATOM 1197 C CA . VAL A 1 160 ? -4.839 4.418 18.437 1.00 71.06 160 VAL A CA 1
ATOM 1198 C C . VAL A 1 160 ? -6.118 3.804 17.863 1.00 71.06 160 VAL A C 1
ATOM 1200 O O . VAL A 1 160 ? -7.209 4.149 18.308 1.00 71.06 160 VAL A O 1
ATOM 1203 N N . LYS A 1 161 ? -6.009 2.927 16.858 1.00 72.12 161 LYS A N 1
ATOM 1204 C CA . LYS A 1 161 ? -7.170 2.334 16.171 1.00 72.12 161 LYS A CA 1
ATOM 1205 C C . LYS A 1 161 ? -7.531 0.926 16.636 1.00 72.12 161 LYS A C 1
ATOM 1207 O O . LYS A 1 161 ? -8.633 0.469 16.352 1.00 72.12 161 LYS A O 1
ATOM 1212 N N . SER A 1 162 ? -6.621 0.207 17.286 1.00 78.50 162 SER A N 1
ATOM 1213 C CA . SER A 1 162 ? -6.890 -1.166 17.698 1.00 78.50 162 SER A CA 1
ATOM 1214 C C . SER A 1 162 ? -7.906 -1.177 18.822 1.00 78.50 162 SER A C 1
ATOM 1216 O O . SER A 1 162 ? -7.749 -0.499 19.833 1.00 78.50 162 SER A O 1
ATOM 1218 N N . LEU A 1 163 ? -8.896 -2.048 18.680 1.00 84.62 163 LEU A N 1
ATOM 1219 C CA . LEU A 1 163 ? -9.826 -2.393 19.747 1.00 84.62 163 LEU A CA 1
ATOM 1220 C C . LEU A 1 163 ? -9.188 -3.284 20.813 1.00 84.62 163 LEU A C 1
ATOM 1222 O O . LEU A 1 163 ? -9.819 -3.572 21.823 1.00 84.62 163 LEU A O 1
ATOM 1226 N N . ARG A 1 164 ? -7.936 -3.715 20.621 1.00 85.94 164 ARG A N 1
ATOM 1227 C CA . ARG A 1 164 ? -7.250 -4.636 21.525 1.00 85.94 164 ARG A CA 1
ATOM 1228 C C . ARG A 1 164 ? -7.129 -4.112 22.963 1.00 85.94 164 ARG A C 1
ATOM 1230 O O . ARG A 1 164 ? -7.432 -4.898 23.852 1.00 85.94 164 ARG A O 1
ATOM 1237 N N . PRO A 1 165 ? -6.743 -2.849 23.244 1.00 87.75 165 PRO A N 1
ATOM 1238 C CA . PRO A 1 165 ? -6.695 -2.355 24.621 1.00 87.75 165 PRO A CA 1
ATOM 1239 C C . PRO A 1 165 ? -8.071 -2.392 25.297 1.00 87.75 165 PRO A C 1
ATOM 1241 O O . PRO A 1 165 ? -8.184 -2.859 26.424 1.00 87.75 165 PRO A O 1
ATOM 1244 N N . LEU A 1 166 ? -9.126 -1.989 24.578 1.00 89.06 166 LEU A N 1
ATOM 1245 C CA . LEU A 1 166 ? -10.504 -2.064 25.068 1.00 89.06 166 LEU A CA 1
ATOM 1246 C C . LEU A 1 166 ? -10.938 -3.517 25.309 1.00 89.06 166 LEU A C 1
ATOM 1248 O O . LEU A 1 166 ? -11.518 -3.827 26.343 1.00 89.06 166 LEU A O 1
ATOM 1252 N N . ALA A 1 167 ? -10.628 -4.419 24.380 1.00 91.06 167 ALA A N 1
ATOM 1253 C CA . ALA A 1 167 ? -10.959 -5.835 24.483 1.00 91.06 167 ALA A CA 1
ATOM 1254 C C . ALA A 1 167 ? -10.271 -6.513 25.679 1.00 91.06 167 ALA A C 1
ATOM 1256 O O . ALA A 1 167 ? -10.901 -7.301 26.382 1.00 91.06 167 ALA A O 1
ATOM 1257 N N . LEU A 1 168 ? -8.994 -6.196 25.924 1.00 91.62 168 LEU A N 1
ATOM 1258 C CA . LEU A 1 168 ? -8.244 -6.699 27.078 1.00 91.62 168 LEU A CA 1
ATOM 1259 C C . LEU A 1 168 ? -8.800 -6.137 28.389 1.00 91.62 168 LEU A C 1
ATOM 1261 O O . LEU A 1 168 ? -9.017 -6.905 29.319 1.00 91.62 168 LEU A O 1
ATOM 1265 N N . TYR A 1 169 ? -9.131 -4.844 28.426 1.00 91.25 169 TYR A N 1
ATOM 1266 C CA . TYR A 1 169 ? -9.784 -4.229 29.581 1.00 91.25 169 TYR A CA 1
ATOM 1267 C C . TYR A 1 169 ? -11.123 -4.903 29.918 1.00 91.25 169 TYR A C 1
ATOM 1269 O O . TYR A 1 169 ? -11.373 -5.255 31.068 1.00 91.25 169 TYR A O 1
ATOM 1277 N N . LEU A 1 170 ? -11.971 -5.153 28.914 1.00 92.19 170 LEU A N 1
ATOM 1278 C CA . LEU A 1 170 ? -13.253 -5.841 29.110 1.00 92.19 170 LEU A CA 1
ATOM 1279 C C . LEU A 1 170 ? -13.064 -7.291 29.572 1.00 92.19 170 LEU A C 1
ATOM 1281 O O . LEU A 1 170 ? -13.836 -7.777 30.397 1.00 92.19 170 LEU A O 1
ATOM 1285 N N . ARG A 1 171 ? -12.023 -7.972 29.080 1.00 93.50 171 ARG A N 1
ATOM 1286 C CA . ARG A 1 171 ? -11.649 -9.318 29.528 1.00 93.50 171 ARG A CA 1
ATOM 1287 C C . ARG A 1 171 ? -11.232 -9.335 30.996 1.00 93.50 171 ARG A C 1
ATOM 1289 O O . ARG A 1 171 ? -11.707 -10.186 31.743 1.00 93.50 171 ARG A O 1
ATOM 1296 N N . GLU A 1 172 ? -10.368 -8.414 31.407 1.00 93.62 172 GLU A N 1
ATOM 1297 C CA . GLU A 1 172 ? -9.925 -8.280 32.799 1.00 93.62 172 GLU A CA 1
ATOM 1298 C C . GLU A 1 172 ? -11.094 -7.930 33.723 1.00 93.62 172 GLU A C 1
ATOM 1300 O O . GLU A 1 172 ? -11.252 -8.539 34.780 1.00 93.62 172 GLU A O 1
ATOM 1305 N N . LEU A 1 173 ? -11.976 -7.027 33.286 1.00 90.69 173 LEU A N 1
ATOM 1306 C CA . LEU A 1 173 ? -13.172 -6.659 34.034 1.00 90.69 173 LEU A CA 1
ATOM 1307 C C . LEU A 1 173 ? -14.122 -7.850 34.208 1.00 90.69 173 LEU A C 1
ATOM 1309 O O . LEU A 1 173 ? -14.596 -8.089 35.315 1.00 90.69 173 LEU A O 1
ATOM 1313 N N . LYS A 1 174 ? -14.365 -8.634 33.151 1.00 91.12 174 LYS A N 1
ATOM 1314 C CA . LYS A 1 174 ? -15.198 -9.845 33.220 1.00 91.12 174 LYS A CA 1
ATOM 1315 C C . LYS A 1 174 ? -14.570 -10.935 34.093 1.00 91.12 174 LYS A C 1
ATOM 1317 O O . LYS A 1 174 ? -15.297 -11.669 34.752 1.00 91.12 174 LYS A O 1
ATOM 1322 N N . ALA A 1 175 ? -13.240 -11.036 34.122 1.00 91.75 175 ALA A N 1
ATOM 1323 C CA . ALA A 1 175 ? -12.533 -11.949 35.019 1.00 91.75 175 ALA A CA 1
ATOM 1324 C C . ALA A 1 175 ? -12.654 -11.521 36.492 1.00 91.75 175 ALA A C 1
ATOM 1326 O O . ALA A 1 175 ? -12.822 -12.372 37.361 1.00 91.75 175 ALA A O 1
ATOM 1327 N N . ALA A 1 176 ? -12.608 -10.214 36.770 1.00 92.44 176 ALA A N 1
ATOM 1328 C CA . ALA A 1 176 ? -12.802 -9.668 38.112 1.00 92.44 176 ALA A CA 1
ATOM 1329 C C . ALA A 1 176 ? -14.271 -9.714 38.570 1.00 92.44 176 ALA A C 1
ATOM 1331 O O . ALA A 1 176 ? -14.540 -9.848 39.762 1.00 92.44 176 ALA A O 1
ATOM 1332 N N . GLN A 1 177 ? -15.219 -9.600 37.636 1.00 91.81 177 GLN A N 1
ATOM 1333 C CA . GLN A 1 177 ? -16.658 -9.616 37.900 1.00 91.81 177 GLN A CA 1
ATOM 1334 C C . GLN A 1 177 ? -17.375 -10.592 36.955 1.00 91.81 177 GLN A C 1
ATOM 1336 O O . GLN A 1 177 ? -17.935 -10.176 35.935 1.00 91.81 177 GLN A O 1
ATOM 1341 N N . PRO A 1 178 ? -17.393 -11.896 37.291 1.00 89.62 178 PRO A N 1
ATOM 1342 C CA . PRO A 1 178 ? -17.978 -12.930 36.437 1.00 89.62 178 PRO A CA 1
ATOM 1343 C C . PRO A 1 178 ? -19.457 -12.700 36.107 1.00 89.62 178 PRO A C 1
ATOM 1345 O O . PRO A 1 178 ? -19.890 -13.016 34.999 1.00 89.62 178 PRO A O 1
ATOM 1348 N N . GLU A 1 179 ? -20.210 -12.078 37.016 1.00 90.81 179 GLU A N 1
ATOM 1349 C CA . GLU A 1 179 ? -21.640 -11.776 36.851 1.00 90.81 179 GLU A CA 1
ATOM 1350 C C . GLU A 1 179 ? -21.920 -10.587 35.916 1.00 90.81 179 GLU A C 1
ATOM 1352 O O . GLU A 1 179 ? -23.060 -10.368 35.511 1.00 90.81 179 GLU A O 1
ATOM 1357 N N . ALA A 1 180 ? -20.895 -9.814 35.533 1.00 89.81 180 ALA A N 1
ATOM 1358 C CA . ALA A 1 180 ? -21.087 -8.624 34.712 1.00 89.81 180 ALA A CA 1
ATOM 1359 C C . ALA A 1 180 ? -21.598 -8.990 33.310 1.00 89.81 180 ALA A C 1
ATOM 1361 O O . ALA A 1 180 ? -20.922 -9.707 32.567 1.00 89.81 180 ALA A O 1
ATOM 1362 N N . GLN A 1 181 ? -22.770 -8.500 32.908 1.00 91.31 181 GLN A N 1
ATOM 1363 C CA . GLN A 1 181 ? -23.295 -8.755 31.564 1.00 91.31 181 GLN A CA 1
ATOM 1364 C C . GLN A 1 181 ? -22.733 -7.733 30.576 1.00 91.31 181 GLN A C 1
ATOM 1366 O O . GLN A 1 181 ? -22.666 -6.539 30.870 1.00 91.31 181 GLN A O 1
ATOM 1371 N N . LEU A 1 182 ? -22.323 -8.206 29.399 1.00 92.12 182 LEU A N 1
ATOM 1372 C CA . LEU A 1 182 ? -21.699 -7.380 28.370 1.00 92.12 182 LEU A CA 1
ATOM 1373 C C . LEU A 1 182 ? -22.540 -7.406 27.093 1.00 92.12 182 LEU A C 1
ATOM 1375 O O . LEU A 1 182 ? -22.786 -8.473 26.527 1.00 92.12 182 LEU A O 1
ATOM 1379 N N . ALA A 1 183 ? -22.914 -6.227 26.612 1.00 93.06 183 ALA A N 1
ATOM 1380 C CA . ALA A 1 183 ? -23.632 -6.049 25.359 1.00 93.06 183 ALA A CA 1
ATOM 1381 C C . ALA A 1 183 ? -22.883 -5.107 24.410 1.00 93.06 183 ALA A C 1
ATOM 1383 O O . ALA A 1 183 ? -22.035 -4.308 24.819 1.00 93.06 183 ALA A O 1
ATOM 1384 N N . ILE A 1 184 ? -23.210 -5.199 23.126 1.00 92.94 184 ILE A N 1
ATOM 1385 C CA . ILE A 1 184 ? -22.718 -4.302 22.084 1.00 92.94 184 ILE A CA 1
ATOM 1386 C C . ILE A 1 184 ? -23.915 -3.613 21.428 1.00 92.94 184 ILE A C 1
ATOM 1388 O O . ILE A 1 184 ? -24.773 -4.287 20.863 1.00 92.94 184 ILE A O 1
ATOM 1392 N N . TYR A 1 185 ? -23.940 -2.279 21.434 1.00 91.12 185 TYR A N 1
ATOM 1393 C CA . TYR A 1 185 ? -24.974 -1.476 20.780 1.00 91.12 185 TYR A CA 1
ATOM 1394 C C . TYR A 1 185 ? -24.439 -0.807 19.510 1.00 91.12 185 TYR A C 1
ATOM 1396 O O . TYR A 1 185 ? -23.565 0.059 19.578 1.00 91.12 185 TYR A O 1
ATOM 1404 N N . ARG A 1 186 ? -24.976 -1.215 18.348 1.00 85.75 186 ARG A N 1
ATOM 1405 C CA . ARG A 1 186 ? -24.672 -0.649 17.011 1.00 85.75 186 ARG A CA 1
ATOM 1406 C C . ARG A 1 186 ? -23.182 -0.357 16.770 1.00 85.75 186 ARG A C 1
ATOM 1408 O O . ARG A 1 186 ? -22.819 0.692 16.250 1.00 85.75 186 ARG A O 1
ATOM 1415 N N . PHE A 1 187 ? -22.317 -1.273 17.179 1.00 86.00 187 PHE A N 1
ATOM 1416 C CA . PHE A 1 187 ? -20.877 -1.108 17.039 1.00 86.00 187 PHE A CA 1
ATOM 1417 C C . PHE A 1 187 ? -20.403 -1.612 15.680 1.00 86.00 187 PHE A C 1
ATOM 1419 O O . PHE A 1 187 ? -20.852 -2.661 15.216 1.00 86.00 187 PHE A O 1
ATOM 1426 N N . SER A 1 188 ? -19.484 -0.882 15.057 1.00 82.06 188 SER A N 1
ATOM 1427 C CA . SER A 1 188 ? -19.064 -1.131 13.674 1.00 82.06 188 SER A CA 1
ATOM 1428 C C . SER A 1 188 ? -18.208 -2.393 13.489 1.00 82.06 188 SER A C 1
ATOM 1430 O O . SER A 1 188 ? -18.171 -2.937 12.388 1.00 82.06 188 SER A O 1
ATOM 1432 N N . HIS A 1 189 ? -17.528 -2.868 14.543 1.00 82.44 189 HIS A N 1
ATOM 1433 C CA . HIS A 1 189 ? -16.553 -3.973 14.463 1.00 82.44 189 HIS A CA 1
ATOM 1434 C C . HIS A 1 189 ? -16.659 -4.994 15.616 1.00 82.44 189 HIS A C 1
ATOM 1436 O O . HIS A 1 189 ? -15.674 -5.231 16.332 1.00 82.44 189 HIS A O 1
ATOM 1442 N N . PRO A 1 190 ? -17.837 -5.601 15.850 1.00 83.69 190 PRO A N 1
ATOM 1443 C CA . PRO A 1 190 ? -18.046 -6.533 16.961 1.00 83.69 190 PRO A CA 1
ATOM 1444 C C . PRO A 1 190 ? -17.135 -7.767 16.872 1.00 83.69 190 PRO A C 1
ATOM 1446 O O . PRO A 1 190 ? -16.633 -8.243 17.887 1.00 83.69 190 PRO A O 1
ATOM 1449 N N . GLU A 1 191 ? -16.836 -8.244 15.663 1.00 85.31 191 GLU A N 1
ATOM 1450 C CA . GLU A 1 191 ? -15.971 -9.401 15.422 1.00 85.31 191 GLU A CA 1
ATOM 1451 C C . GLU A 1 191 ? -14.549 -9.208 15.960 1.00 85.31 191 GLU A C 1
ATOM 1453 O O . GLU A 1 191 ? -13.961 -10.135 16.520 1.00 85.31 191 GLU A O 1
ATOM 1458 N N . SER A 1 192 ? -14.013 -7.991 15.851 1.00 85.62 192 SER A N 1
ATOM 1459 C CA . SER A 1 192 ? -12.682 -7.669 16.367 1.00 85.62 192 SER A CA 1
ATOM 1460 C C . SER A 1 192 ? -12.668 -7.686 17.894 1.00 85.62 192 SER A C 1
ATOM 1462 O O . SER A 1 192 ? -11.715 -8.177 18.501 1.00 85.62 192 SER A O 1
ATOM 1464 N N . LEU A 1 193 ? -13.731 -7.181 18.527 1.00 88.12 193 LEU A N 1
ATOM 1465 C CA . LEU A 1 193 ? -13.847 -7.161 19.982 1.00 88.12 193 LEU A CA 1
ATOM 1466 C C . LEU A 1 193 ? -13.963 -8.584 20.543 1.00 88.12 193 LEU A C 1
ATOM 1468 O O . LEU A 1 193 ? -13.229 -8.923 21.473 1.00 88.12 193 LEU A O 1
ATOM 1472 N N . ASN A 1 194 ? -14.797 -9.432 19.932 1.00 88.81 194 ASN A N 1
ATOM 1473 C CA . ASN A 1 194 ? -14.951 -10.840 20.314 1.00 88.81 194 ASN A CA 1
ATOM 1474 C C . ASN A 1 194 ? -13.626 -11.599 20.175 1.00 88.81 194 ASN A C 1
ATOM 1476 O O . ASN A 1 194 ? -13.213 -12.305 21.092 1.00 88.81 194 ASN A O 1
ATOM 1480 N N . PHE A 1 195 ? -12.921 -11.406 19.056 1.00 89.12 195 PHE A N 1
ATOM 1481 C CA . PHE A 1 195 ? -11.644 -12.069 18.796 1.00 89.12 195 PHE A CA 1
ATOM 1482 C C . PHE A 1 195 ? -10.570 -11.717 19.836 1.00 89.12 195 PHE A C 1
ATOM 1484 O O . PHE A 1 195 ? -9.908 -12.610 20.361 1.00 89.12 195 PHE A O 1
ATOM 1491 N N . TYR A 1 196 ? -10.391 -10.429 20.158 1.00 89.75 196 TYR A N 1
ATOM 1492 C CA . TYR A 1 196 ? -9.335 -10.003 21.086 1.00 89.75 196 TYR A CA 1
ATOM 1493 C C . TYR A 1 196 ? -9.677 -10.230 22.563 1.00 89.75 196 TYR A C 1
ATOM 1495 O O . TYR A 1 196 ? -8.768 -10.455 23.364 1.00 89.75 196 TYR A O 1
ATOM 1503 N N . SER A 1 197 ? -10.955 -10.151 22.938 1.00 90.75 197 SER A N 1
ATOM 1504 C CA . SER A 1 197 ? -11.388 -10.361 24.328 1.00 90.75 197 SER A CA 1
ATOM 1505 C C . SER A 1 197 ? -11.597 -11.841 24.656 1.00 90.75 197 SER A C 1
ATOM 1507 O O . SER A 1 197 ? -11.454 -12.229 25.813 1.00 90.75 197 SER A O 1
ATOM 1509 N N . GLY A 1 198 ? -11.922 -12.669 23.655 1.00 90.75 198 GLY A N 1
ATOM 1510 C CA . GLY A 1 198 ? -12.395 -14.040 23.856 1.00 90.75 198 GLY A CA 1
ATOM 1511 C C . GLY A 1 198 ? -13.793 -14.114 24.479 1.00 90.75 198 GLY A C 1
ATOM 1512 O O . GLY A 1 198 ? -14.191 -15.179 24.944 1.00 90.75 198 GLY A O 1
ATOM 1513 N N . LEU A 1 199 ? -14.520 -12.992 24.530 1.00 90.44 199 LEU A N 1
ATOM 1514 C CA . LEU A 1 199 ? -15.852 -12.893 25.114 1.00 90.44 199 LEU A CA 1
ATOM 1515 C C . LEU A 1 199 ? -16.915 -12.818 24.018 1.00 90.44 199 LEU A C 1
ATOM 1517 O O . LEU A 1 199 ? -16.702 -12.230 22.957 1.00 90.44 199 LEU A O 1
ATOM 1521 N N . MET A 1 200 ? -18.081 -13.394 24.305 1.00 87.81 200 MET A N 1
ATOM 1522 C CA . MET A 1 200 ? -19.276 -13.227 23.485 1.00 87.81 200 MET A CA 1
ATOM 1523 C C . MET A 1 200 ? -20.112 -12.102 24.081 1.00 87.81 200 MET A C 1
ATOM 1525 O O . MET A 1 200 ? -20.456 -12.143 25.261 1.00 87.81 200 MET A O 1
ATOM 1529 N N . PHE A 1 201 ? -20.417 -11.104 23.262 1.00 89.81 201 PHE A N 1
ATOM 1530 C CA . PHE A 1 201 ? -21.260 -9.980 23.641 1.00 89.81 201 PHE A CA 1
ATOM 1531 C C . PHE A 1 201 ? -22.649 -10.156 23.043 1.00 89.81 201 PHE A C 1
ATOM 1533 O O . PHE A 1 201 ? -22.783 -10.604 21.902 1.00 89.81 201 PHE A O 1
ATOM 1540 N N . GLU A 1 202 ? -23.673 -9.751 23.786 1.00 89.38 202 GLU A N 1
ATOM 1541 C CA . GLU A 1 202 ? -25.041 -9.736 23.282 1.00 89.38 202 GLU A CA 1
ATOM 1542 C C . GLU A 1 202 ? -25.234 -8.557 22.307 1.00 89.38 202 GLU A C 1
ATOM 1544 O O . GLU A 1 202 ? -25.008 -7.402 22.686 1.00 89.38 202 GLU A O 1
ATOM 1549 N N . PRO A 1 203 ? -25.594 -8.806 21.035 1.00 91.31 203 PRO A N 1
ATOM 1550 C CA . PRO A 1 203 ? -25.774 -7.737 20.065 1.00 91.31 203 PRO A CA 1
ATOM 1551 C C . PRO A 1 203 ? -27.141 -7.067 20.242 1.00 91.31 203 PRO A C 1
ATOM 1553 O O . PRO A 1 203 ? -28.178 -7.681 20.003 1.00 91.31 203 PRO A O 1
ATOM 1556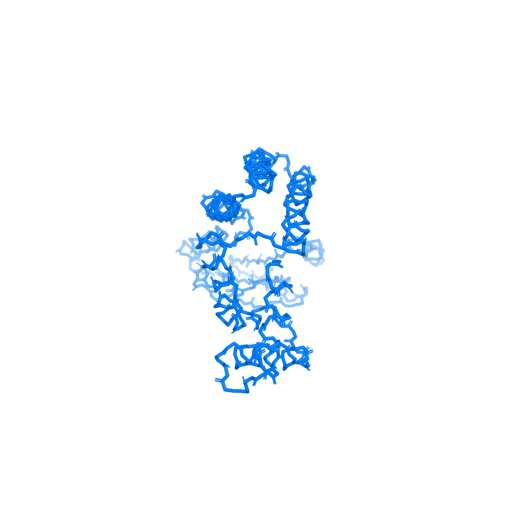 N N . ILE A 1 204 ? -27.138 -5.775 20.561 1.00 91.75 204 ILE A N 1
ATOM 1557 C CA . ILE A 1 204 ? -28.338 -4.947 20.690 1.00 91.75 204 ILE A CA 1
ATOM 1558 C C . ILE A 1 204 ? -28.397 -3.960 19.519 1.00 91.75 204 ILE A C 1
ATOM 1560 O O . ILE A 1 204 ? -27.421 -3.274 19.199 1.00 91.75 204 ILE A O 1
ATOM 1564 N N . ARG A 1 205 ? -29.545 -3.893 18.839 1.00 87.12 205 ARG A N 1
ATOM 1565 C CA . ARG A 1 205 ? -29.722 -3.062 17.631 1.00 87.12 205 ARG A CA 1
ATOM 1566 C C . ARG A 1 205 ? -30.644 -1.871 17.842 1.00 87.12 205 ARG A C 1
ATOM 1568 O O . ARG A 1 205 ? -30.530 -0.882 17.113 1.00 87.12 205 ARG A O 1
ATOM 1575 N N . ASP A 1 206 ? -31.542 -1.972 18.806 1.00 89.50 206 ASP A N 1
ATOM 1576 C CA . ASP A 1 206 ? -32.574 -0.991 19.095 1.00 89.50 206 ASP A CA 1
ATOM 1577 C C . ASP A 1 206 ? -32.300 -0.243 20.417 1.00 89.50 206 ASP A C 1
ATOM 1579 O O . ASP A 1 206 ? -31.799 -0.841 21.375 1.00 89.50 206 ASP A O 1
ATOM 1583 N N . PRO A 1 207 ? -32.595 1.071 20.474 1.00 87.31 207 PRO A N 1
ATOM 1584 C CA . PRO A 1 207 ? -32.336 1.886 21.661 1.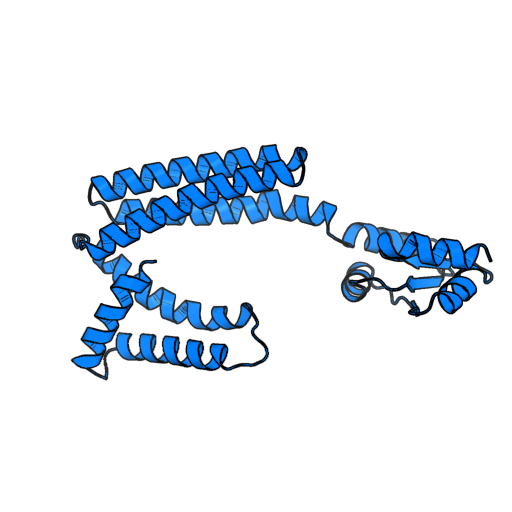00 87.31 207 PRO A CA 1
ATOM 1585 C C . PRO A 1 207 ? -33.100 1.408 22.900 1.00 87.31 207 PRO A C 1
ATOM 1587 O O . PRO A 1 207 ? -32.570 1.464 24.007 1.00 87.31 207 PRO A O 1
ATOM 1590 N N . GLU A 1 208 ? -34.328 0.914 22.723 1.00 88.56 208 GLU A N 1
ATOM 1591 C CA . GLU A 1 208 ? -35.166 0.454 23.834 1.00 88.56 208 GLU A CA 1
ATOM 1592 C C . GLU A 1 208 ? -34.593 -0.789 24.514 1.00 88.56 208 GLU A C 1
ATOM 1594 O O . GLU A 1 208 ? -34.507 -0.833 25.740 1.00 88.56 208 GLU A O 1
ATOM 1599 N N . SER A 1 209 ? -34.163 -1.797 23.752 1.00 89.62 209 SER A N 1
ATOM 1600 C CA . SER A 1 209 ? -33.517 -2.980 24.329 1.00 89.62 209 SER A CA 1
ATOM 1601 C C . SER A 1 209 ? -32.192 -2.622 24.985 1.00 89.62 209 SER A C 1
ATOM 1603 O O . SER A 1 209 ? -31.852 -3.207 26.010 1.00 89.62 209 SER A O 1
ATOM 1605 N N . ALA A 1 210 ? -31.470 -1.624 24.464 1.00 89.69 210 ALA A N 1
ATOM 1606 C CA . ALA A 1 210 ? -30.245 -1.139 25.093 1.00 89.69 210 ALA A CA 1
ATOM 1607 C C . ALA A 1 210 ? -30.538 -0.450 26.435 1.00 89.69 210 ALA A C 1
ATOM 1609 O O . ALA A 1 210 ? -29.834 -0.694 27.414 1.00 89.69 210 ALA A O 1
ATOM 1610 N N . GLN A 1 211 ? -31.612 0.342 26.512 1.00 90.44 211 GLN A N 1
ATOM 1611 C CA . GLN A 1 211 ? -32.087 0.926 27.766 1.00 90.44 211 GLN A CA 1
ATOM 1612 C C . GLN A 1 211 ? -32.502 -0.161 28.762 1.00 90.44 211 GLN A C 1
ATOM 1614 O O . GLN A 1 211 ? -31.997 -0.166 29.879 1.00 90.44 211 GLN A O 1
ATOM 1619 N N . ARG A 1 212 ? -33.357 -1.113 28.358 1.00 89.94 212 ARG A N 1
ATOM 1620 C CA . ARG A 1 212 ? -33.792 -2.234 29.216 1.00 89.94 212 ARG A CA 1
ATOM 1621 C C . ARG A 1 212 ? -32.614 -3.069 29.706 1.00 89.94 212 ARG A C 1
ATOM 1623 O O . ARG A 1 212 ? -32.610 -3.522 30.846 1.00 89.94 212 ARG A O 1
ATOM 1630 N N . PHE A 1 213 ? -31.613 -3.273 28.849 1.00 92.38 213 PHE A N 1
ATOM 1631 C CA . PHE A 1 213 ? -30.388 -3.948 29.237 1.00 92.38 213 PHE A CA 1
ATOM 1632 C C . PHE A 1 213 ? -29.663 -3.157 30.321 1.00 92.38 213 PHE A C 1
ATOM 1634 O O . PHE A 1 213 ? -29.326 -3.747 31.334 1.00 92.38 213 PHE A O 1
ATOM 1641 N N . LEU A 1 214 ? -29.463 -1.849 30.151 1.00 90.88 214 LEU A N 1
ATOM 1642 C CA . LEU A 1 214 ? -28.707 -1.013 31.089 1.00 90.88 214 LEU A CA 1
ATOM 1643 C C . LEU A 1 214 ? -29.431 -0.711 32.411 1.00 90.88 214 LEU A C 1
ATOM 1645 O O . LEU A 1 214 ? -28.755 -0.444 33.400 1.00 90.88 214 LEU A O 1
ATOM 1649 N N . THR A 1 215 ? -30.767 -0.724 32.446 1.00 89.69 215 THR A N 1
ATOM 1650 C CA . THR A 1 215 ? -31.555 -0.409 33.655 1.00 89.69 215 THR A CA 1
ATOM 1651 C C . THR A 1 215 ? -31.852 -1.612 34.544 1.00 89.69 215 THR A C 1
ATOM 1653 O O . THR A 1 215 ? -32.293 -1.438 35.678 1.00 89.69 215 THR A O 1
ATOM 1656 N N . ALA A 1 216 ? -31.640 -2.828 34.053 1.00 88.94 216 ALA A N 1
ATOM 1657 C CA . ALA A 1 216 ? -31.889 -4.035 34.824 1.00 88.94 216 ALA A CA 1
ATOM 1658 C C . ALA A 1 216 ? -30.793 -4.304 35.871 1.00 88.94 216 ALA A C 1
ATOM 1660 O O . ALA A 1 216 ? -29.671 -3.812 35.768 1.00 88.94 216 ALA A O 1
ATOM 1661 N N . GLU A 1 217 ? -31.132 -5.100 36.889 1.00 86.19 217 GLU A N 1
ATOM 1662 C CA . GLU A 1 217 ? -30.251 -5.360 38.031 1.00 86.19 217 GLU A CA 1
ATOM 1663 C C . GLU A 1 217 ? -28.929 -6.050 37.633 1.00 86.19 217 GLU A C 1
ATOM 1665 O O . GLU A 1 217 ? -28.859 -6.839 36.679 1.00 86.19 217 GLU A O 1
ATOM 1670 N N . GLY A 1 218 ? -27.879 -5.750 38.406 1.00 85.88 218 GLY A N 1
ATOM 1671 C CA . GLY A 1 218 ? -26.514 -6.250 38.220 1.00 85.88 218 GLY A CA 1
ATOM 1672 C C . GLY A 1 218 ? -25.583 -5.267 37.502 1.00 85.88 218 GLY A C 1
ATOM 1673 O O . GLY A 1 218 ? -26.008 -4.239 36.977 1.00 85.88 218 GLY A O 1
ATOM 1674 N N . LEU A 1 219 ? -24.279 -5.571 37.477 1.00 87.62 219 LEU A N 1
ATOM 1675 C CA . LEU A 1 219 ? -23.339 -4.783 36.678 1.00 87.62 219 LEU A CA 1
ATOM 1676 C C . LEU A 1 219 ? -23.532 -5.122 35.199 1.00 87.62 219 LEU A C 1
ATOM 1678 O O . LEU A 1 219 ? -23.312 -6.257 34.775 1.00 87.62 219 LEU A O 1
ATOM 1682 N N . ARG A 1 220 ? -23.901 -4.122 34.401 1.00 90.12 220 ARG A N 1
ATOM 1683 C CA . ARG A 1 220 ? -24.132 -4.283 32.967 1.00 90.12 220 ARG A CA 1
ATOM 1684 C C . ARG A 1 220 ? -23.372 -3.222 32.197 1.00 90.12 220 ARG A C 1
ATOM 1686 O O . ARG A 1 220 ? -23.452 -2.036 32.509 1.00 90.12 220 ARG A O 1
ATOM 1693 N N . LEU A 1 221 ? -22.606 -3.653 31.204 1.00 90.44 221 LEU A N 1
ATOM 1694 C CA . LEU A 1 221 ? -21.777 -2.771 30.393 1.00 90.44 221 LEU A CA 1
ATOM 1695 C C . LEU A 1 221 ? -22.166 -2.912 28.931 1.00 90.44 221 LEU A C 1
ATOM 1697 O O . LEU A 1 221 ? -22.277 -4.017 28.402 1.00 90.44 221 LEU A O 1
ATOM 1701 N N . CYS A 1 222 ? -22.337 -1.772 28.275 1.00 91.75 222 CYS A N 1
ATOM 1702 C CA . CYS A 1 222 ? -22.639 -1.704 26.857 1.00 91.75 222 CYS A CA 1
ATOM 1703 C C . CYS A 1 222 ? -21.499 -0.997 26.125 1.00 91.75 222 CYS A C 1
ATOM 1705 O O . CYS A 1 222 ? -21.118 0.117 26.485 1.00 91.75 222 CYS A O 1
ATOM 1707 N N . VAL A 1 223 ? -20.964 -1.638 25.088 1.00 91.88 223 VAL A N 1
ATOM 1708 C CA . VAL A 1 223 ? -19.954 -1.057 24.197 1.00 91.88 223 VAL A CA 1
ATOM 1709 C C . VAL A 1 223 ? -20.654 -0.493 22.967 1.00 91.88 223 VAL A C 1
ATOM 1711 O O . VAL A 1 223 ? -21.489 -1.165 22.365 1.00 91.88 223 VAL A O 1
ATOM 1714 N N . LEU A 1 224 ? -20.326 0.739 22.589 1.00 92.38 224 LEU A N 1
ATOM 1715 C CA . LEU A 1 224 ? -20.911 1.415 21.434 1.00 92.38 224 LEU A CA 1
ATOM 1716 C C . LEU A 1 224 ? -19.914 2.380 20.790 1.00 92.38 224 LEU A C 1
ATOM 1718 O O . LEU A 1 224 ? -18.957 2.822 21.430 1.00 92.38 224 LEU A O 1
ATOM 1722 N N . ASP A 1 225 ? -20.167 2.729 19.530 1.00 89.06 225 ASP A N 1
ATOM 1723 C CA . ASP A 1 225 ? -19.436 3.797 18.853 1.00 89.06 225 ASP A CA 1
ATOM 1724 C C . ASP A 1 225 ? -19.822 5.162 19.435 1.00 89.06 225 ASP A C 1
ATOM 1726 O O . ASP A 1 225 ? -20.964 5.388 19.843 1.00 89.06 225 ASP A O 1
ATOM 1730 N N . ARG A 1 226 ? -18.865 6.096 19.468 1.00 86.88 226 ARG A N 1
ATOM 1731 C CA . ARG A 1 226 ? -19.049 7.415 20.099 1.00 86.88 226 ARG A CA 1
ATOM 1732 C C . ARG A 1 226 ? -20.242 8.183 19.525 1.00 86.88 226 ARG A C 1
ATOM 1734 O O . ARG A 1 226 ? -20.932 8.869 20.273 1.00 86.88 226 ARG A O 1
ATOM 1741 N N . ASP A 1 227 ? -20.493 8.035 18.230 1.00 87.44 227 ASP A N 1
ATOM 1742 C CA . ASP A 1 227 ? -21.578 8.722 17.525 1.00 87.44 227 ASP A CA 1
ATOM 1743 C C . ASP A 1 227 ? -22.964 8.271 18.020 1.00 87.44 227 ASP A C 1
ATOM 1745 O O . ASP A 1 227 ? -23.901 9.066 18.069 1.00 87.44 227 ASP A O 1
ATOM 1749 N N . ASN A 1 228 ? -23.073 7.031 18.509 1.00 88.38 228 ASN A N 1
ATOM 1750 C CA . ASN A 1 228 ? -24.315 6.453 19.027 1.00 88.38 228 ASN A CA 1
ATOM 1751 C C . ASN A 1 228 ? -24.577 6.808 20.506 1.00 88.38 228 ASN A C 1
ATOM 1753 O O . ASN A 1 228 ? -25.640 6.493 21.045 1.00 88.38 228 ASN A O 1
ATOM 1757 N N . TRP A 1 229 ? -23.632 7.471 21.187 1.00 88.12 229 TRP A N 1
ATOM 1758 C CA . TRP A 1 229 ? -23.749 7.791 22.615 1.00 88.12 229 TRP A CA 1
ATOM 1759 C C . TRP A 1 229 ? -24.874 8.776 22.917 1.00 88.12 229 TRP A C 1
ATOM 1761 O O . TRP A 1 229 ? -25.577 8.627 23.916 1.00 88.12 229 TRP A O 1
ATOM 1771 N N . HIS A 1 230 ? -25.060 9.784 22.064 1.00 87.31 230 HIS A N 1
ATOM 1772 C CA . HIS A 1 230 ? -26.089 10.799 22.281 1.00 87.31 230 HIS A CA 1
ATOM 1773 C C . HIS A 1 230 ? -27.504 10.213 22.194 1.00 87.31 230 HIS A C 1
ATOM 1775 O O . HIS A 1 230 ? -28.329 10.528 23.050 1.00 87.31 230 HIS A O 1
ATOM 1781 N N . GLU A 1 231 ? -27.748 9.328 21.222 1.00 85.75 231 GLU A N 1
ATOM 1782 C CA . GLU A 1 231 ? -29.021 8.614 21.045 1.00 85.75 231 GLU A CA 1
ATOM 1783 C C . GLU A 1 231 ? -29.320 7.731 22.267 1.00 85.75 231 GLU A C 1
ATOM 1785 O O . GLU A 1 231 ? -30.366 7.869 22.902 1.00 85.75 231 GLU A O 1
ATOM 1790 N N . LEU A 1 232 ? -28.358 6.893 22.674 1.00 86.00 232 LEU A N 1
ATOM 1791 C CA . LEU A 1 232 ? -28.538 5.977 23.803 1.00 86.00 232 LEU A CA 1
ATOM 1792 C C . LEU A 1 232 ? -28.732 6.715 25.138 1.00 86.00 232 LEU A C 1
ATOM 1794 O O . LEU A 1 232 ? -29.543 6.312 25.974 1.00 86.00 232 LEU A O 1
ATOM 1798 N N . ARG A 1 233 ? -28.017 7.827 25.344 1.00 87.38 233 ARG A N 1
ATOM 1799 C CA . ARG A 1 233 ? -28.128 8.634 26.567 1.00 87.38 233 ARG A CA 1
ATOM 1800 C C . ARG A 1 233 ? -29.491 9.311 26.698 1.00 87.38 233 ARG A C 1
ATOM 1802 O O . ARG A 1 233 ? -29.952 9.496 27.822 1.00 87.38 233 ARG A O 1
ATOM 1809 N N . GLN A 1 234 ? -30.101 9.722 25.587 1.00 85.19 234 GLN A N 1
ATOM 1810 C CA . GLN A 1 234 ? -31.454 10.282 25.599 1.00 85.19 234 GLN A CA 1
ATOM 1811 C C . GLN A 1 234 ? -32.481 9.209 25.952 1.00 85.19 234 GLN A C 1
ATOM 1813 O O . GLN A 1 234 ? -33.297 9.452 26.835 1.00 85.19 234 GLN A O 1
ATOM 1818 N N . ALA A 1 235 ? -32.372 8.019 25.351 1.00 79.88 235 ALA A N 1
ATOM 1819 C CA . ALA A 1 235 ? -33.240 6.889 25.671 1.00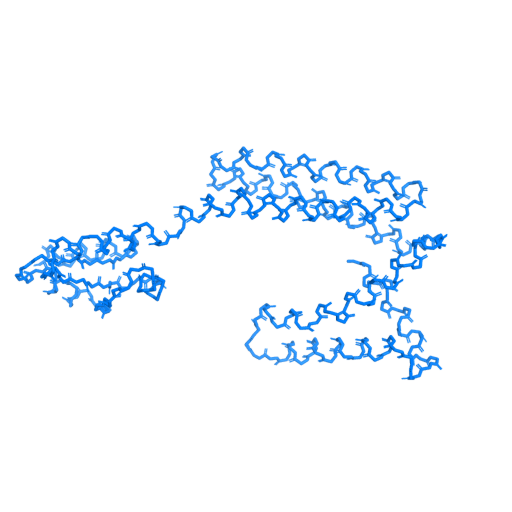 79.88 235 ALA A CA 1
ATOM 1820 C C . ALA A 1 235 ? -33.186 6.539 27.168 1.00 79.88 235 ALA A C 1
ATOM 1822 O O . ALA A 1 235 ? -34.219 6.437 27.804 1.00 79.88 235 ALA A O 1
ATOM 1823 N N . CYS A 1 236 ? -31.995 6.482 27.776 1.00 77.44 236 CYS A N 1
ATOM 1824 C CA . CYS A 1 236 ? -31.852 6.128 29.196 1.00 77.44 236 CYS A CA 1
ATOM 1825 C C . CYS A 1 236 ? -32.308 7.207 30.200 1.00 77.44 236 CYS A C 1
ATOM 1827 O O . CYS A 1 236 ? -32.287 6.951 31.403 1.00 77.44 236 CYS A O 1
ATOM 1829 N N . ARG A 1 237 ? -32.635 8.425 29.748 1.00 74.62 237 ARG A N 1
ATOM 1830 C CA . ARG A 1 237 ? -33.136 9.517 30.606 1.00 74.62 237 ARG A CA 1
ATOM 1831 C C . ARG A 1 237 ? -34.658 9.659 30.582 1.00 74.62 237 ARG A C 1
ATOM 1833 O O . ARG A 1 237 ? -35.172 10.415 31.405 1.00 74.62 237 ARG A O 1
ATOM 1840 N N . ALA A 1 238 ? -35.321 9.011 29.629 1.00 53.47 238 ALA A N 1
ATOM 1841 C CA . ALA A 1 238 ? -36.773 8.915 29.536 1.00 53.47 238 ALA A CA 1
ATOM 1842 C C . ALA A 1 238 ? -37.272 7.743 30.388 1.00 53.47 238 ALA A C 1
ATOM 1844 O O . ALA A 1 238 ? -38.327 7.920 31.030 1.00 53.47 238 ALA A O 1
#

Radius of gyration: 26.8 Å; chains: 1; bounding box: 61×38×72 Å

Foldseek 3Di:
DLVVVLVVVLVVCCVVPVPDPSVVLNVVLVVQVVVLVPDPDNDPVSCVVNVVSSVVSSVVVLVCLVVVDFDDPVRLVVLLVVLVVLLVVLVVLLVVQVPPDPVSNVLSVVLNVLSVVLSVQSVVCSVVRNVVSNVVSVVCNVVVVVCCCVVPVVVVVCVVPQCLVVLCVVLVVCVVPVQEAEAEEAAPCVVRSCVNNVDDHHYDDDLQVVLVQPPDDDHYDYHYDPVCVVVNVVSNVD

pLDDT: mean 87.37, std 6.4, range [53.47, 96.31]